Protein AF-A0A1F8B6L2-F1 (afdb_monomer_lite)

Radius of gyration: 36.52 Å; chains: 1; bounding box: 94×88×80 Å

pLDDT: mean 88.25, std 12.72, range [47.28, 98.19]

Sequence (294 aa):
MSSPAQNRKYAVFEVLKKKRKITSVAEELGVARKTIYQWIKRYKDSPFRYKLDAFKPRYIKGNKHPKAYKHRFKNKLLRLIVKNPGLSTTLLAGKLGVGRHAVYSLLEELDLTSKEKRMAFTRLYVGPKRLGKDIKISIVRGILAKEKNISEIAREYHLSRKAIYEWLARYQRDGKVEDKYLRGFEHPKAFREKEERLILSKVTKAPELSIGKLAQKLPYSIHGIYNVLKKYGLTHGGARIAYAASQRSKPSFLPRFLDRIRLVWEEFIPSLAPAPPPSPEGYGEPKPPRLAET

Secondary structure (DSSP, 8-state):
---HHHHHHHHHHHHHTS---HHHHHHHHT--HHHHHHHHHHHHHS-GGGTTGGGS-SS--GGGSTTHHHHHHHHHHHHHHHH-TT--HHHHHHHHT--HHHHHHHHHHTT--SHHHHHHHHHHEEETTEE-HHHHHHHHHHHHTT-S-HHHHHHHTT--HHHHHHHHHHHHHHS--------GGGSTTSPPHHHHHHHHHHHHH-TT--HHHHHHHSSS-HHHHHHHHHHTT--SHHHHHHHHHHHHTS------HHHHHHHHHHS--TT-PPPPPPP----PPPPPPPPPP-

Organism: NCBI:txid1802517

InterPro domains:
  IPR009057 Homedomain-like superfamily [SSF46689] (10-99)
  IPR009057 Homedomain-like superfamily [SSF46689] (123-233)
  IPR036388 Winged helix-like DNA-binding domain superfamily [G3DSA:1.10.10.10] (127-180)
  IPR055247 Insertion element IS150 protein InsJ-like, helix-turn-helix domain [PF13518] (136-175)

Structure (mmCIF, N/CA/C/O backbone):
data_AF-A0A1F8B6L2-F1
#
_entry.id   AF-A0A1F8B6L2-F1
#
loop_
_atom_site.group_PDB
_atom_site.id
_atom_site.type_symbol
_atom_site.label_atom_id
_atom_site.label_alt_id
_atom_site.label_comp_id
_atom_site.label_asym_id
_atom_site.label_entity_id
_atom_site.label_seq_id
_atom_site.pdbx_PDB_ins_code
_atom_site.Cartn_x
_atom_site.Cartn_y
_atom_site.Cartn_z
_atom_site.occupancy
_atom_site.B_iso_or_equiv
_atom_site.auth_seq_id
_atom_site.auth_comp_id
_atom_site.auth_asym_id
_atom_site.auth_atom_id
_atom_site.pdbx_PDB_model_num
ATOM 1 N N . MET A 1 1 ? 7.364 11.331 -28.527 1.00 47.28 1 MET A N 1
ATOM 2 C CA . MET A 1 1 ? 8.175 12.113 -27.564 1.00 47.28 1 MET A CA 1
ATOM 3 C C . MET A 1 1 ? 9.523 11.429 -27.381 1.00 47.28 1 MET A C 1
ATOM 5 O O . MET A 1 1 ? 9.540 10.262 -27.007 1.00 47.28 1 MET A O 1
ATOM 9 N N . SER A 1 2 ? 10.631 12.108 -27.696 1.00 58.16 2 SER A N 1
ATOM 10 C CA . SER A 1 2 ? 11.987 11.559 -27.523 1.00 58.16 2 SER A CA 1
ATOM 11 C C . SER A 1 2 ? 12.263 11.238 -26.048 1.00 58.16 2 SER A C 1
ATOM 13 O O . SER A 1 2 ? 11.805 11.959 -25.156 1.00 58.16 2 SER A O 1
ATOM 15 N N . SER A 1 3 ? 12.975 10.143 -25.762 1.00 64.81 3 SER A N 1
ATOM 16 C CA . SER A 1 3 ? 13.231 9.754 -24.373 1.00 64.81 3 SER A CA 1
ATOM 17 C C . SER A 1 3 ? 14.166 10.763 -23.684 1.00 64.81 3 SER A C 1
ATOM 19 O O . SER A 1 3 ? 15.095 11.284 -24.310 1.00 64.81 3 SER A O 1
ATOM 21 N N . PRO A 1 4 ? 14.027 10.991 -22.363 1.00 80.31 4 PRO A N 1
ATOM 22 C CA . PRO A 1 4 ? 14.911 11.896 -21.625 1.00 80.31 4 PRO A CA 1
ATOM 23 C C . PRO A 1 4 ? 16.402 11.549 -21.740 1.00 80.31 4 PRO A C 1
ATOM 25 O O . PRO A 1 4 ? 17.245 12.408 -21.508 1.00 80.31 4 PRO A O 1
ATOM 28 N N . ALA A 1 5 ? 16.746 10.299 -22.066 1.00 82.00 5 ALA A N 1
ATOM 29 C CA . ALA A 1 5 ? 18.122 9.873 -22.304 1.00 82.00 5 ALA A CA 1
ATOM 30 C C . ALA A 1 5 ? 18.620 10.250 -23.712 1.00 82.00 5 ALA A C 1
ATOM 32 O O . ALA A 1 5 ? 19.758 10.701 -23.847 1.00 82.00 5 ALA A O 1
ATOM 33 N N . GLN A 1 6 ? 17.771 10.127 -24.739 1.00 86.81 6 GLN A N 1
ATOM 34 C CA . GLN A 1 6 ? 18.090 10.546 -26.110 1.00 86.81 6 GLN A CA 1
ATOM 35 C C . GLN A 1 6 ? 18.329 12.057 -26.188 1.00 86.81 6 GLN A C 1
ATOM 37 O O . GLN A 1 6 ? 19.335 12.474 -26.758 1.00 86.81 6 GLN A O 1
ATOM 42 N N . ASN A 1 7 ? 17.506 12.862 -25.506 1.00 91.12 7 ASN A N 1
ATOM 43 C CA . ASN A 1 7 ? 17.676 14.322 -25.473 1.00 91.12 7 ASN A CA 1
ATOM 44 C C . ASN A 1 7 ? 19.015 14.744 -24.845 1.00 91.12 7 ASN A C 1
ATOM 46 O O . ASN A 1 7 ? 19.658 15.673 -25.323 1.00 91.12 7 ASN A O 1
ATOM 50 N N . ARG A 1 8 ? 19.484 14.031 -23.809 1.00 94.25 8 ARG A N 1
ATOM 51 C CA . ARG A 1 8 ? 20.792 14.297 -23.175 1.00 94.25 8 ARG A CA 1
ATOM 52 C C . ARG A 1 8 ? 21.954 14.010 -24.115 1.00 94.25 8 ARG A C 1
ATOM 54 O O . ARG A 1 8 ? 22.889 14.802 -24.194 1.00 94.25 8 ARG A O 1
ATOM 61 N N . LYS A 1 9 ? 21.897 12.866 -24.804 1.00 95.44 9 LYS A N 1
ATOM 62 C CA . LYS A 1 9 ? 22.934 12.448 -25.753 1.00 95.44 9 LYS A CA 1
ATOM 63 C C . LYS A 1 9 ? 23.014 13.424 -26.925 1.00 95.44 9 LYS A C 1
ATOM 65 O O . LYS A 1 9 ? 24.112 13.855 -27.265 1.00 95.44 9 LYS A O 1
ATOM 70 N N . TYR A 1 10 ? 21.861 13.792 -27.484 1.00 95.94 10 TYR A N 1
ATOM 71 C CA . TYR A 1 10 ? 21.752 14.795 -28.541 1.00 95.94 10 TYR A CA 1
ATOM 72 C C . TYR A 1 10 ? 22.378 16.123 -28.102 1.00 95.94 10 TYR A C 1
ATOM 74 O O . TYR A 1 10 ? 23.346 16.556 -28.717 1.00 95.94 10 TYR A O 1
ATOM 82 N N . ALA A 1 11 ? 21.943 16.687 -26.967 1.00 96.25 11 ALA A N 1
ATOM 83 C CA . ALA A 1 11 ? 22.460 17.960 -26.461 1.00 96.25 11 ALA A CA 1
ATOM 84 C C . ALA A 1 11 ? 23.992 17.976 -26.322 1.00 96.25 11 ALA A C 1
ATOM 86 O O . ALA A 1 11 ? 24.656 18.921 -26.740 1.00 96.25 11 ALA A O 1
ATOM 87 N N . VAL A 1 12 ? 24.573 16.916 -25.748 1.00 96.81 12 VAL A N 1
ATOM 88 C CA . VAL A 1 12 ? 26.027 16.835 -25.551 1.00 96.81 12 VAL A CA 1
ATOM 89 C C . VAL A 1 12 ? 26.775 16.683 -26.878 1.00 96.81 12 VAL A C 1
ATOM 91 O O . VAL A 1 12 ? 27.849 17.263 -27.031 1.00 96.81 12 VAL A O 1
ATOM 94 N N . PHE A 1 13 ? 26.236 15.944 -27.850 1.00 96.81 13 PHE A N 1
ATOM 95 C CA . PHE A 1 13 ? 26.876 15.773 -29.159 1.00 96.81 13 PHE A CA 1
ATOM 96 C C . PHE A 1 13 ? 26.764 17.013 -30.046 1.00 96.81 13 PHE A C 1
ATOM 98 O O . PHE A 1 13 ? 27.748 17.362 -30.694 1.00 96.81 13 PHE A O 1
ATOM 105 N N . GLU A 1 14 ? 25.629 17.710 -30.036 1.00 97.38 14 GLU A N 1
ATOM 106 C CA . GLU A 1 14 ? 25.460 18.985 -30.744 1.00 97.38 14 GLU A CA 1
ATOM 107 C C . GLU A 1 14 ? 26.477 20.030 -30.261 1.00 97.38 14 GLU A C 1
ATOM 109 O O . GLU A 1 14 ? 27.110 20.716 -31.065 1.00 97.38 14 GLU A O 1
ATOM 114 N N . VAL A 1 15 ? 26.706 20.104 -28.948 1.00 97.62 15 VAL A N 1
ATOM 115 C CA . VAL A 1 15 ? 27.673 21.051 -28.380 1.00 97.62 15 VAL A CA 1
ATOM 116 C C . VAL A 1 15 ? 29.119 20.606 -28.621 1.00 97.62 15 VAL A C 1
ATOM 118 O O . VAL A 1 15 ? 29.945 21.423 -29.012 1.00 97.62 15 VAL A O 1
ATOM 121 N N . LEU A 1 16 ? 29.460 19.329 -28.403 1.00 97.00 16 LEU A N 1
ATOM 122 C CA . LEU A 1 16 ? 30.859 18.877 -28.473 1.00 97.00 16 LEU A CA 1
ATOM 123 C C . LEU A 1 16 ? 31.350 18.562 -29.891 1.00 97.00 16 LEU A C 1
ATOM 125 O O . LEU A 1 16 ? 32.501 18.857 -30.196 1.00 97.00 16 LEU A O 1
ATOM 129 N N . LYS A 1 17 ? 30.522 17.938 -30.741 1.00 95.50 17 LYS A N 1
ATOM 130 C CA . LYS A 1 17 ? 30.920 17.544 -32.105 1.00 95.50 17 LYS A CA 1
ATOM 131 C C . LYS A 1 17 ? 30.634 18.641 -33.120 1.00 95.50 17 LYS A C 1
ATOM 133 O O . LYS A 1 17 ? 31.504 18.967 -33.916 1.00 95.50 17 LYS A O 1
ATOM 138 N N . LYS A 1 18 ? 29.426 19.213 -33.080 1.00 96.25 18 LYS A N 1
ATOM 139 C CA . LYS A 1 18 ? 28.995 20.249 -34.034 1.00 96.25 18 LYS A CA 1
ATOM 140 C C . LYS A 1 18 ? 29.316 21.676 -33.579 1.00 96.25 18 LYS A C 1
ATOM 142 O O . LYS A 1 18 ? 29.008 22.617 -34.298 1.00 96.25 18 LYS A O 1
ATOM 147 N N . LYS A 1 19 ? 29.923 21.844 -32.395 1.00 96.62 19 LYS A N 1
ATOM 148 C CA . LYS A 1 19 ? 30.326 23.141 -31.820 1.00 96.62 19 LYS A CA 1
ATOM 149 C C . LYS A 1 19 ? 29.178 24.168 -31.729 1.00 96.62 19 LYS A C 1
ATOM 151 O O . LYS A 1 19 ? 29.423 25.372 -31.771 1.00 96.62 19 LYS A O 1
ATOM 156 N N . ARG A 1 20 ? 27.918 23.726 -31.582 1.00 97.69 20 ARG A N 1
ATOM 157 C CA . ARG A 1 20 ? 26.768 24.638 -31.424 1.00 97.69 20 ARG A CA 1
ATOM 158 C C . ARG A 1 20 ? 26.826 25.387 -30.090 1.00 97.69 20 ARG A C 1
ATOM 160 O O . ARG A 1 20 ? 27.260 24.843 -29.072 1.00 97.69 20 ARG A O 1
ATOM 167 N N . LYS A 1 21 ? 26.323 26.629 -30.076 1.00 98.06 21 LYS A N 1
ATOM 168 C CA . LYS A 1 21 ? 26.196 27.432 -28.848 1.00 98.06 21 LYS A CA 1
ATOM 169 C C . LYS A 1 21 ? 25.233 26.751 -27.868 1.00 98.06 21 LYS A C 1
ATOM 171 O O . LYS A 1 21 ? 24.115 26.393 -28.228 1.00 98.06 21 LYS A O 1
ATOM 176 N N . ILE A 1 22 ? 25.653 26.623 -26.607 1.00 97.69 22 ILE A N 1
ATOM 177 C CA . ILE A 1 22 ? 24.875 25.964 -25.538 1.00 97.69 22 ILE A CA 1
ATOM 178 C C . ILE A 1 22 ? 23.525 26.655 -25.301 1.00 97.69 22 ILE A C 1
ATOM 180 O O . ILE A 1 22 ? 22.560 25.978 -24.966 1.00 97.69 22 ILE A O 1
ATOM 184 N N . THR A 1 23 ? 23.447 27.979 -25.478 1.00 97.94 23 THR A N 1
ATOM 185 C CA . THR A 1 23 ? 22.202 28.764 -25.377 1.00 97.94 23 THR A CA 1
ATOM 186 C C . THR A 1 23 ? 21.141 28.268 -26.355 1.00 97.94 23 THR A C 1
ATOM 188 O O . THR A 1 23 ? 20.061 27.889 -25.923 1.00 97.94 23 THR A O 1
ATOM 191 N N . SER A 1 24 ? 21.496 28.140 -27.637 1.00 97.56 24 SER A N 1
ATOM 192 C CA . SER A 1 24 ? 20.592 27.648 -28.685 1.00 97.56 24 SER A CA 1
ATOM 193 C C . SER A 1 24 ? 20.099 26.225 -28.396 1.00 97.56 24 SER A C 1
ATOM 195 O O . SER A 1 24 ? 18.910 25.950 -28.503 1.00 97.56 24 SER A O 1
ATOM 197 N N . VAL A 1 25 ? 20.990 25.328 -27.956 1.00 97.56 25 VAL A N 1
ATOM 198 C CA . VAL A 1 25 ? 20.619 23.939 -27.617 1.00 97.56 25 VAL A CA 1
ATOM 199 C C . VAL A 1 25 ? 19.738 23.873 -26.357 1.00 97.56 25 VAL A C 1
ATOM 201 O O . VAL A 1 25 ? 18.866 23.012 -26.251 1.00 97.56 25 VAL A O 1
ATOM 204 N N . ALA A 1 26 ? 19.957 24.766 -25.389 1.00 96.75 26 ALA A N 1
ATOM 205 C CA . ALA A 1 26 ? 19.142 24.881 -24.179 1.00 96.75 26 ALA A CA 1
ATOM 206 C C . ALA A 1 26 ? 17.712 25.347 -24.485 1.00 96.75 26 ALA A C 1
ATOM 208 O O . ALA A 1 26 ? 16.765 24.759 -23.962 1.00 96.75 26 ALA A O 1
ATOM 209 N N . GLU A 1 27 ? 17.571 26.361 -25.339 1.00 96.12 27 GLU A N 1
ATOM 210 C CA . GLU A 1 27 ? 16.284 26.901 -25.790 1.00 96.12 27 GLU A CA 1
ATOM 211 C C . GLU A 1 27 ? 15.503 25.870 -26.611 1.00 96.12 27 GLU A C 1
ATOM 213 O O . GLU A 1 27 ? 14.355 25.584 -26.283 1.00 96.12 27 GLU A O 1
ATOM 218 N N . GLU A 1 28 ? 16.152 25.223 -27.587 1.00 96.12 28 GLU A N 1
ATOM 219 C CA . GLU A 1 28 ? 15.550 24.182 -28.439 1.00 96.12 28 GLU A CA 1
ATOM 220 C C . GLU A 1 28 ? 14.967 23.019 -27.618 1.00 96.12 28 GLU A C 1
ATOM 222 O O . GLU A 1 28 ? 13.897 22.496 -27.924 1.00 96.12 28 GLU A O 1
ATOM 227 N N . LEU A 1 29 ? 15.661 22.607 -26.552 1.00 94.69 29 LEU A N 1
ATOM 228 C CA . LEU A 1 29 ? 15.253 21.472 -25.719 1.00 94.69 29 LEU A CA 1
ATOM 229 C C . LEU A 1 29 ? 14.400 21.864 -24.506 1.00 94.69 29 LEU A C 1
ATOM 231 O O . LEU A 1 29 ? 13.948 20.970 -23.785 1.00 94.69 29 LEU A O 1
ATOM 235 N N . GLY A 1 30 ? 14.220 23.161 -24.236 1.00 94.94 30 GLY A N 1
ATOM 236 C CA . GLY A 1 30 ? 13.559 23.651 -23.024 1.00 94.94 30 GLY A CA 1
ATOM 237 C C . GLY A 1 30 ? 14.276 23.235 -21.731 1.00 94.94 30 GLY A C 1
ATOM 238 O O . GLY A 1 30 ? 13.634 22.884 -20.740 1.00 94.94 30 GLY A O 1
ATOM 239 N N . VAL A 1 31 ? 15.614 23.206 -21.729 1.00 95.19 31 VAL A N 1
ATOM 240 C CA . VAL A 1 31 ? 16.432 22.763 -20.585 1.00 95.19 31 VAL A CA 1
ATOM 241 C C . VAL A 1 31 ? 17.358 23.884 -20.129 1.00 95.19 31 VAL A C 1
ATOM 243 O O . VAL A 1 31 ? 18.026 24.518 -20.934 1.00 95.19 31 VAL A O 1
ATOM 246 N N . ALA A 1 32 ? 17.490 24.089 -18.817 1.00 96.44 32 ALA A N 1
ATOM 247 C CA . ALA A 1 32 ? 18.410 25.088 -18.279 1.00 96.44 32 ALA A CA 1
ATOM 248 C C . ALA A 1 32 ? 19.873 24.840 -18.712 1.00 96.44 32 ALA A C 1
ATOM 250 O O . ALA A 1 32 ? 20.396 23.729 -18.591 1.00 96.44 32 ALA A O 1
ATOM 251 N N . ARG A 1 33 ? 20.587 25.904 -19.114 1.00 97.12 33 ARG A N 1
ATOM 252 C CA . ARG A 1 33 ? 22.004 25.853 -19.545 1.00 97.12 33 ARG A CA 1
ATOM 253 C C . ARG A 1 33 ? 22.908 25.103 -18.559 1.00 97.12 33 ARG A C 1
ATOM 255 O O . ARG A 1 33 ? 23.706 24.258 -18.963 1.00 97.12 33 ARG A O 1
ATOM 262 N N . LYS A 1 34 ? 22.740 25.348 -17.251 1.00 97.06 34 LYS A N 1
ATOM 263 C CA . LYS A 1 34 ? 23.489 24.678 -16.165 1.00 97.06 34 LYS A CA 1
ATOM 264 C C . LYS A 1 34 ? 23.376 23.152 -16.232 1.00 97.06 34 LYS A C 1
ATOM 266 O O . LYS A 1 34 ? 24.343 22.449 -15.951 1.00 97.06 34 LYS A O 1
ATOM 271 N N . THR A 1 35 ? 22.218 22.633 -16.624 1.00 94.25 35 THR A N 1
ATOM 272 C CA . THR A 1 35 ? 21.980 21.196 -16.764 1.00 94.25 35 THR A CA 1
ATOM 273 C C . THR A 1 35 ? 22.768 20.612 -17.939 1.00 94.25 35 THR A C 1
ATOM 275 O O . THR A 1 35 ? 23.360 19.544 -17.794 1.00 94.25 35 THR A O 1
ATOM 278 N N . ILE A 1 36 ? 22.864 21.333 -19.062 1.00 96.25 36 ILE A N 1
ATOM 279 C CA . ILE A 1 36 ? 23.691 20.925 -20.209 1.00 96.25 36 ILE A CA 1
ATOM 280 C C . ILE A 1 36 ? 25.177 20.930 -19.833 1.00 96.25 36 ILE A C 1
ATOM 282 O O . ILE A 1 36 ? 25.866 19.942 -20.089 1.00 96.25 36 ILE A O 1
ATOM 286 N N . TYR A 1 37 ? 25.665 21.970 -19.145 1.00 97.06 37 TYR A N 1
ATOM 287 C CA . TYR A 1 37 ? 27.041 21.993 -18.627 1.00 97.06 37 TYR A CA 1
ATOM 288 C C . TYR A 1 37 ? 27.340 20.784 -17.731 1.00 97.06 37 TYR A C 1
ATOM 290 O O . TYR A 1 37 ? 28.381 20.144 -17.881 1.00 97.06 37 TYR A O 1
ATOM 298 N N . GLN A 1 38 ? 26.414 20.417 -16.839 1.00 95.25 38 GLN A N 1
ATOM 299 C CA . GLN A 1 38 ? 26.552 19.223 -16.002 1.00 95.25 38 GLN A CA 1
ATOM 300 C C . GLN A 1 38 ? 26.611 17.931 -16.827 1.00 95.25 38 GLN A C 1
ATOM 302 O O . GLN A 1 38 ? 27.382 17.034 -16.487 1.00 95.25 38 GLN A O 1
ATOM 307 N N . TRP A 1 39 ? 25.821 17.807 -17.899 1.00 95.50 39 TRP A N 1
ATOM 308 C CA . TRP A 1 39 ? 25.870 16.635 -18.782 1.00 95.50 39 TRP A CA 1
ATOM 309 C C . TRP A 1 39 ? 27.196 16.539 -19.535 1.00 95.50 39 TRP A C 1
ATOM 311 O O . TRP A 1 39 ? 27.778 15.458 -19.582 1.00 95.50 39 TRP A O 1
ATOM 321 N N . ILE A 1 40 ? 27.698 17.660 -20.061 1.00 96.94 40 ILE A N 1
ATOM 322 C CA . ILE A 1 40 ? 28.997 17.726 -20.743 1.00 96.94 40 ILE A CA 1
ATOM 323 C C . ILE A 1 40 ? 30.123 17.352 -19.782 1.00 96.94 40 ILE A C 1
ATOM 325 O O . ILE A 1 40 ? 30.943 16.502 -20.120 1.00 96.94 40 ILE A O 1
ATOM 329 N N . LYS A 1 41 ? 30.139 17.942 -18.579 1.00 97.06 41 LYS A N 1
ATOM 330 C CA . LYS A 1 41 ? 31.131 17.632 -17.544 1.00 97.06 41 LYS A CA 1
ATOM 331 C C . LYS A 1 41 ? 31.134 16.137 -17.228 1.00 97.06 41 LYS A C 1
ATOM 333 O O . LYS A 1 41 ? 32.151 15.479 -17.392 1.00 97.06 41 LYS A O 1
ATOM 338 N N . ARG A 1 42 ? 29.966 15.563 -16.920 1.00 94.38 42 ARG A N 1
ATOM 339 C CA . ARG A 1 42 ? 29.838 14.120 -16.650 1.00 94.38 42 ARG A CA 1
ATOM 340 C C . ARG A 1 42 ? 30.317 13.247 -17.807 1.00 94.38 42 ARG A C 1
ATOM 342 O O . ARG A 1 42 ? 30.920 12.210 -17.562 1.00 94.38 42 ARG A O 1
ATOM 349 N N . TYR A 1 43 ? 30.022 13.628 -19.047 1.00 96.44 43 TYR A N 1
ATOM 350 C CA . TYR A 1 43 ? 30.451 12.878 -20.227 1.00 96.44 43 TYR A CA 1
ATOM 351 C C . TYR A 1 43 ? 31.973 12.915 -20.422 1.00 96.44 43 TYR A C 1
ATOM 353 O O . TYR A 1 43 ? 32.555 11.912 -20.833 1.00 96.44 43 TYR A O 1
ATOM 361 N N . LYS A 1 44 ? 32.613 14.053 -20.120 1.00 96.31 44 LYS A N 1
ATOM 362 C CA . LYS A 1 44 ? 34.073 14.204 -20.162 1.00 96.31 44 LYS A CA 1
ATOM 363 C C . LYS A 1 44 ? 34.763 13.429 -19.036 1.00 96.31 44 LYS A C 1
ATOM 365 O O . LYS A 1 44 ? 35.734 12.740 -19.313 1.00 96.31 44 LYS A O 1
ATOM 370 N N . ASP A 1 45 ? 34.209 13.481 -17.826 1.00 96.69 45 ASP A N 1
ATOM 371 C CA . ASP A 1 45 ? 34.763 12.827 -16.631 1.00 96.69 45 ASP A CA 1
ATOM 372 C C . ASP A 1 45 ? 34.570 11.294 -16.640 1.00 96.69 45 ASP A C 1
ATOM 374 O O . ASP A 1 45 ? 35.173 10.579 -15.843 1.00 96.69 45 ASP A O 1
ATOM 378 N N . SER A 1 46 ? 33.701 10.763 -17.508 1.00 95.81 46 SER A N 1
ATOM 379 C CA . SER A 1 46 ? 33.425 9.322 -17.575 1.00 95.81 46 SER A CA 1
ATOM 380 C C . SER A 1 46 ? 34.472 8.585 -18.426 1.00 95.81 46 SER A C 1
ATOM 382 O O . SER A 1 46 ? 34.743 9.017 -19.552 1.00 95.81 46 SER A O 1
ATOM 384 N N . PRO A 1 47 ? 34.994 7.425 -17.971 1.00 95.56 47 PRO A N 1
ATOM 385 C CA . PRO A 1 47 ? 35.902 6.602 -18.768 1.00 95.56 47 PRO A CA 1
ATOM 386 C C . PRO A 1 47 ? 35.279 6.211 -20.110 1.00 95.56 47 PRO A C 1
ATOM 388 O O . PRO A 1 47 ? 34.062 6.036 -20.203 1.00 95.56 47 PRO A O 1
ATOM 391 N N . PHE A 1 48 ? 36.107 6.011 -21.143 1.00 94.12 48 PHE A N 1
ATOM 392 C CA . PHE A 1 48 ? 35.641 5.719 -22.507 1.00 94.12 48 PHE A CA 1
ATOM 393 C C . PHE A 1 48 ? 34.605 4.583 -22.558 1.00 94.12 48 PHE A C 1
ATOM 395 O O . PHE A 1 48 ? 33.548 4.747 -23.168 1.00 94.12 48 PHE A O 1
ATOM 402 N N . ARG A 1 49 ? 34.854 3.489 -21.821 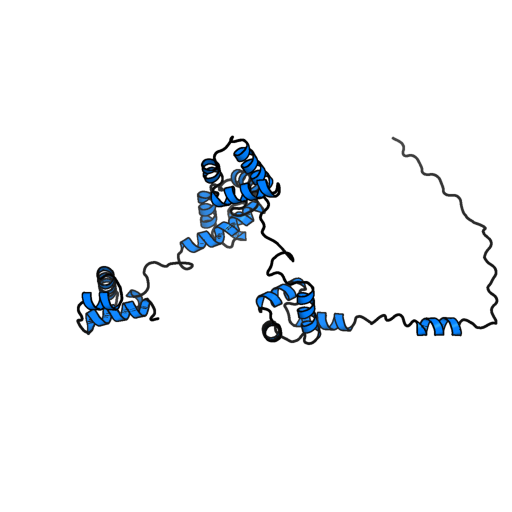1.00 93.50 49 ARG A N 1
ATOM 403 C CA . ARG A 1 49 ? 33.960 2.320 -21.732 1.00 93.50 49 ARG A CA 1
ATOM 404 C C . ARG A 1 49 ? 32.573 2.632 -21.139 1.00 93.50 49 ARG A C 1
ATOM 406 O O . ARG A 1 49 ? 31.622 1.925 -21.443 1.00 93.50 49 ARG A O 1
ATOM 413 N N . TYR A 1 50 ? 32.430 3.705 -20.354 1.00 92.94 50 TYR A N 1
ATOM 414 C CA . TYR A 1 50 ? 31.196 4.068 -19.638 1.00 92.94 50 TYR A CA 1
ATOM 415 C C . TYR A 1 50 ? 30.599 5.416 -20.077 1.00 92.94 50 TYR A C 1
ATOM 417 O O . TYR A 1 50 ? 29.710 5.955 -19.418 1.00 92.94 50 TYR A O 1
ATOM 425 N N . LYS A 1 51 ? 31.030 5.980 -21.212 1.00 92.25 51 LYS A N 1
ATOM 426 C CA . LYS A 1 51 ? 30.527 7.283 -21.691 1.00 92.25 51 LYS A CA 1
ATOM 427 C C . LYS A 1 51 ? 29.017 7.317 -21.930 1.00 92.25 51 LYS A C 1
ATOM 429 O O . LYS A 1 51 ? 28.388 8.354 -21.729 1.00 92.25 51 LYS A O 1
ATOM 434 N N . LEU A 1 52 ? 28.415 6.195 -22.324 1.00 91.19 52 LEU A N 1
ATOM 435 C CA . LEU A 1 52 ? 26.960 6.097 -22.480 1.00 91.19 52 LEU A CA 1
ATOM 436 C C . LEU A 1 52 ? 26.227 6.115 -21.127 1.00 91.19 52 LEU A C 1
ATOM 438 O O . LEU A 1 52 ? 25.114 6.639 -21.035 1.00 91.19 52 LEU A O 1
ATOM 442 N N . ASP A 1 53 ? 26.869 5.636 -20.061 1.00 91.56 53 ASP A N 1
ATOM 443 C CA . ASP A 1 53 ? 26.302 5.622 -18.710 1.00 91.56 53 ASP A CA 1
ATOM 444 C C . ASP A 1 53 ? 26.272 7.012 -18.069 1.00 91.56 53 ASP A C 1
ATOM 446 O O . ASP A 1 53 ? 25.420 7.279 -17.217 1.00 91.56 53 ASP A O 1
ATOM 450 N N . ALA A 1 54 ? 27.096 7.949 -18.549 1.00 92.19 54 ALA A N 1
ATOM 451 C CA . ALA A 1 54 ? 27.043 9.358 -18.154 1.00 92.19 54 ALA A CA 1
ATOM 452 C C . ALA A 1 54 ? 25.646 9.976 -18.360 1.00 92.19 54 ALA A C 1
ATOM 454 O O . ALA A 1 54 ? 25.228 10.864 -17.609 1.00 92.19 54 ALA A O 1
ATOM 455 N N . PHE A 1 55 ? 24.885 9.474 -19.339 1.00 92.38 55 PHE A N 1
ATOM 456 C CA . PHE A 1 55 ? 23.535 9.948 -19.640 1.00 92.38 55 PHE A CA 1
ATOM 457 C C . PHE A 1 55 ? 22.449 9.295 -18.780 1.00 92.38 55 PHE A C 1
ATOM 459 O O . PHE A 1 55 ? 21.333 9.827 -18.707 1.00 92.38 55 PHE A O 1
ATOM 466 N N . LYS A 1 56 ? 22.751 8.198 -18.070 1.00 89.94 56 LYS A N 1
ATOM 467 C CA . LYS A 1 56 ? 21.821 7.599 -17.105 1.00 89.94 56 LYS A CA 1
ATOM 468 C C . LYS A 1 56 ? 21.587 8.581 -15.940 1.00 89.94 56 LYS A C 1
ATOM 470 O O . LYS A 1 56 ? 22.495 9.327 -15.538 1.00 89.94 56 LYS A O 1
ATOM 475 N N . PRO A 1 57 ? 20.349 8.668 -15.413 1.00 86.38 57 PRO A N 1
ATOM 476 C CA . PRO A 1 57 ? 20.068 9.506 -14.253 1.00 86.38 57 PRO A CA 1
ATOM 477 C C . PRO A 1 57 ? 20.905 9.032 -13.059 1.00 86.38 57 PRO A C 1
ATOM 479 O O . PRO A 1 57 ? 20.847 7.863 -12.697 1.00 86.38 57 PRO A O 1
ATOM 482 N N . ARG A 1 58 ? 21.668 9.947 -12.444 1.00 84.00 58 ARG A N 1
ATOM 483 C CA . ARG A 1 58 ? 22.497 9.644 -11.263 1.00 84.00 58 ARG A CA 1
ATOM 484 C C . ARG A 1 58 ? 21.643 9.235 -10.066 1.00 84.00 58 ARG A C 1
ATOM 486 O O . ARG A 1 58 ? 22.006 8.346 -9.309 1.00 84.00 58 ARG A O 1
ATOM 493 N N . TYR A 1 59 ? 20.508 9.906 -9.900 1.00 84.75 59 TYR A N 1
ATOM 494 C CA . TYR A 1 59 ? 19.586 9.629 -8.814 1.00 84.75 59 TYR A CA 1
ATOM 495 C C . TYR A 1 59 ? 18.546 8.608 -9.267 1.00 84.75 59 TYR A C 1
ATOM 497 O O . TYR A 1 59 ? 17.733 8.878 -10.158 1.00 84.75 59 TYR A O 1
ATOM 505 N N . ILE A 1 60 ? 18.590 7.430 -8.653 1.00 84.25 60 ILE A N 1
ATOM 506 C CA . ILE A 1 60 ? 17.634 6.359 -8.904 1.00 84.25 60 ILE A CA 1
ATOM 507 C C . ILE A 1 60 ? 16.289 6.794 -8.323 1.00 84.25 60 ILE A C 1
ATOM 509 O O . ILE A 1 60 ? 16.153 6.904 -7.115 1.00 84.25 60 ILE A O 1
ATOM 513 N N . LYS A 1 61 ? 15.286 7.064 -9.159 1.00 83.12 61 LYS A N 1
ATOM 514 C CA . LYS A 1 61 ? 13.949 7.478 -8.700 1.00 83.12 61 LYS A CA 1
ATOM 515 C C . LYS A 1 61 ? 12.967 6.308 -8.656 1.00 83.12 61 LYS A C 1
ATOM 517 O O . LYS A 1 61 ? 13.173 5.262 -9.276 1.00 83.12 61 LYS A O 1
ATOM 522 N N . GLY A 1 62 ? 11.859 6.522 -7.949 1.00 83.62 62 GLY A N 1
ATOM 523 C CA . GLY A 1 62 ? 10.719 5.607 -7.925 1.00 83.62 62 GLY A CA 1
ATOM 524 C C . GLY A 1 62 ? 11.054 4.267 -7.274 1.00 83.62 62 GLY A C 1
ATOM 525 O O . GLY A 1 62 ? 11.823 4.210 -6.324 1.00 83.62 62 GLY A O 1
ATOM 526 N N . ASN A 1 63 ? 10.495 3.178 -7.805 1.00 78.06 63 ASN A N 1
ATOM 527 C CA . ASN A 1 63 ? 10.602 1.834 -7.217 1.00 78.06 63 ASN A CA 1
ATOM 528 C C . ASN A 1 63 ? 12.030 1.278 -7.135 1.00 78.06 63 ASN A C 1
ATOM 530 O O . ASN A 1 63 ? 12.270 0.366 -6.351 1.00 78.06 63 ASN A O 1
ATOM 534 N N . LYS A 1 64 ? 12.955 1.802 -7.946 1.00 80.00 64 LYS A N 1
ATOM 535 C CA . LYS A 1 64 ? 14.364 1.396 -7.924 1.00 80.00 64 LYS A CA 1
ATOM 536 C C . LYS A 1 64 ? 15.153 2.114 -6.821 1.00 80.00 64 LYS A C 1
ATOM 538 O O . LYS A 1 64 ? 16.259 1.694 -6.508 1.00 80.00 64 LYS A O 1
ATOM 543 N N . HIS A 1 65 ? 14.617 3.199 -6.248 1.00 85.06 65 HIS A N 1
ATOM 544 C CA . HIS A 1 65 ? 15.291 3.915 -5.169 1.00 85.06 65 HIS A CA 1
ATOM 545 C C . HIS A 1 65 ? 15.416 2.978 -3.951 1.00 85.06 65 HIS A C 1
ATOM 547 O O . HIS A 1 65 ? 14.404 2.396 -3.557 1.00 85.06 65 HIS A O 1
ATOM 553 N N . PRO A 1 66 ? 16.584 2.862 -3.292 1.00 78.25 66 PRO A N 1
ATOM 554 C CA . PRO A 1 66 ? 16.767 1.954 -2.152 1.00 78.25 66 PRO A CA 1
ATOM 555 C C . PRO A 1 66 ? 15.723 2.151 -1.038 1.00 78.25 66 PRO A C 1
ATOM 557 O O . PRO A 1 66 ? 15.167 1.198 -0.500 1.00 78.25 66 PRO A O 1
ATOM 560 N N . LYS A 1 67 ? 15.349 3.409 -0.760 1.00 79.25 67 LYS A N 1
ATOM 561 C CA . LYS A 1 67 ? 14.283 3.745 0.207 1.00 79.25 67 LYS A CA 1
ATOM 562 C C . LYS A 1 67 ? 12.853 3.442 -0.273 1.00 79.25 67 LYS A C 1
ATOM 564 O O . LYS A 1 67 ? 11.949 3.404 0.552 1.00 79.25 67 LYS A O 1
ATOM 569 N N . ALA A 1 68 ? 12.605 3.202 -1.563 1.00 81.06 68 ALA A N 1
ATOM 570 C CA . ALA A 1 68 ? 11.256 2.880 -2.047 1.00 81.06 68 ALA A CA 1
ATOM 571 C C . ALA A 1 68 ? 10.755 1.533 -1.512 1.00 81.06 68 ALA A C 1
ATOM 573 O O . ALA A 1 68 ? 9.554 1.355 -1.293 1.00 81.06 68 ALA A O 1
ATOM 574 N N . TYR A 1 69 ? 11.688 0.620 -1.231 1.00 76.94 69 TYR A N 1
ATOM 575 C CA . TYR A 1 69 ? 11.424 -0.616 -0.508 1.00 76.94 69 TYR A CA 1
ATOM 576 C C . TYR A 1 69 ? 10.677 -0.332 0.804 1.00 76.94 69 TYR A C 1
ATOM 578 O O . TYR A 1 69 ? 9.603 -0.883 1.039 1.00 76.94 69 TYR A O 1
ATOM 586 N N . LYS A 1 70 ? 11.153 0.638 1.594 1.00 82.81 70 LYS A N 1
ATOM 587 C CA . LYS A 1 70 ? 10.592 1.013 2.900 1.00 82.81 70 LYS A CA 1
ATOM 588 C C . LYS A 1 70 ? 9.078 1.261 2.850 1.00 82.81 70 LYS A C 1
ATOM 590 O O . LYS A 1 70 ? 8.330 0.704 3.650 1.00 82.81 70 LYS A O 1
ATOM 595 N N . HIS A 1 71 ? 8.599 2.005 1.851 1.00 82.75 71 HIS A N 1
ATOM 596 C CA . HIS A 1 71 ? 7.171 2.314 1.707 1.00 82.75 71 HIS A CA 1
ATOM 597 C C . HIS A 1 71 ? 6.309 1.095 1.353 1.00 82.75 71 HIS A C 1
ATOM 599 O O . HIS A 1 71 ? 5.187 0.974 1.849 1.00 82.75 71 HIS A O 1
ATOM 605 N N . ARG A 1 72 ? 6.823 0.173 0.527 1.00 84.62 72 ARG A N 1
ATOM 606 C CA . ARG A 1 72 ? 6.088 -1.038 0.116 1.00 84.62 72 ARG A CA 1
ATOM 607 C C . ARG A 1 72 ? 5.820 -1.970 1.296 1.00 84.62 72 ARG A C 1
ATOM 609 O O . ARG A 1 72 ? 4.740 -2.557 1.378 1.00 84.62 72 ARG A O 1
ATOM 616 N N . PHE A 1 73 ? 6.783 -2.089 2.209 1.00 91.38 73 PHE A N 1
ATOM 617 C CA . PHE A 1 73 ? 6.675 -2.981 3.364 1.00 91.38 73 PHE A CA 1
ATOM 618 C C . PHE A 1 73 ? 6.017 -2.325 4.569 1.00 91.38 73 PHE A C 1
ATOM 620 O O . PHE A 1 73 ? 5.344 -3.035 5.306 1.00 91.38 73 PHE A O 1
ATOM 627 N N . LYS A 1 74 ? 6.090 -0.995 4.726 1.00 94.12 74 LYS A N 1
ATOM 628 C CA . LYS A 1 74 ? 5.469 -0.268 5.849 1.00 94.12 74 LYS A CA 1
ATOM 629 C C . LYS A 1 74 ? 4.004 -0.663 6.078 1.00 94.12 74 LYS A C 1
ATOM 631 O O . LYS A 1 74 ? 3.633 -1.076 7.170 1.00 94.12 74 LYS A O 1
ATOM 636 N N . ASN A 1 75 ? 3.177 -0.637 5.031 1.00 92.56 75 ASN A N 1
ATOM 637 C CA . ASN A 1 75 ? 1.762 -1.009 5.154 1.00 92.56 75 ASN A CA 1
ATOM 638 C C . ASN A 1 75 ? 1.550 -2.512 5.401 1.00 92.56 75 ASN A C 1
ATOM 640 O O . ASN A 1 75 ? 0.593 -2.887 6.074 1.00 92.56 75 ASN A O 1
ATOM 644 N N . LYS A 1 76 ? 2.410 -3.382 4.857 1.00 95.00 76 LYS A N 1
ATOM 645 C CA . LYS A 1 76 ? 2.339 -4.829 5.118 1.00 95.00 76 LYS A CA 1
ATOM 646 C C . LYS A 1 76 ? 2.723 -5.143 6.564 1.00 95.00 76 LYS A C 1
ATOM 648 O O . LYS A 1 76 ? 2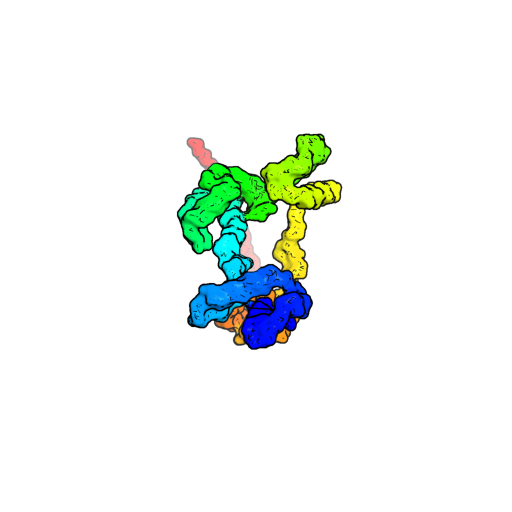.016 -5.904 7.213 1.00 95.00 76 LYS A O 1
ATOM 653 N N . LEU A 1 77 ? 3.781 -4.507 7.066 1.00 96.56 77 LEU A N 1
ATOM 654 C CA . LEU A 1 77 ? 4.234 -4.590 8.450 1.00 96.56 77 LEU A CA 1
ATOM 655 C C . LEU A 1 77 ? 3.121 -4.155 9.403 1.00 96.56 77 LEU A C 1
ATOM 657 O O . LEU A 1 77 ? 2.738 -4.932 10.265 1.00 96.56 77 LEU A O 1
ATOM 661 N N . LEU A 1 78 ? 2.528 -2.977 9.186 1.00 96.12 78 LEU A N 1
ATOM 662 C CA . LEU A 1 78 ? 1.410 -2.494 10.000 1.00 96.12 78 LEU A CA 1
ATOM 663 C C . LEU A 1 78 ? 0.228 -3.479 10.010 1.00 96.12 78 LEU A C 1
ATOM 665 O O . LEU A 1 78 ? -0.318 -3.759 11.069 1.00 96.12 78 LEU A O 1
ATOM 669 N N . ARG A 1 79 ? -0.139 -4.075 8.865 1.00 95.50 79 ARG A N 1
ATOM 670 C CA . ARG A 1 79 ? -1.182 -5.124 8.820 1.00 95.50 79 ARG A CA 1
ATOM 671 C C . ARG A 1 79 ? -0.802 -6.369 9.623 1.00 95.50 79 ARG A C 1
ATOM 673 O O . ARG A 1 79 ? -1.665 -6.946 10.276 1.00 95.50 79 ARG A O 1
ATOM 680 N N . LEU A 1 80 ? 0.459 -6.796 9.563 1.00 97.06 80 LEU A N 1
ATOM 681 C CA . LEU A 1 80 ? 0.937 -7.936 10.346 1.00 97.06 80 LEU A CA 1
ATOM 682 C C . LEU A 1 80 ? 0.931 -7.644 11.845 1.00 97.06 80 LEU A C 1
ATOM 684 O O . LEU A 1 80 ? 0.556 -8.533 12.602 1.00 97.06 80 LEU A O 1
ATOM 688 N N . ILE A 1 81 ? 1.292 -6.422 12.248 1.00 97.44 81 ILE A N 1
ATOM 689 C CA . ILE A 1 81 ? 1.233 -5.970 13.643 1.00 97.44 81 ILE A CA 1
ATOM 690 C C . ILE A 1 81 ? -0.210 -5.985 14.137 1.00 97.44 81 ILE A C 1
ATOM 692 O O . ILE A 1 81 ? -0.459 -6.564 15.184 1.00 97.44 81 ILE A O 1
ATOM 696 N N . VAL A 1 82 ? -1.163 -5.445 13.362 1.00 96.25 82 VAL A N 1
ATOM 697 C CA . VAL A 1 82 ? -2.589 -5.515 13.727 1.00 96.25 82 VAL A CA 1
ATOM 698 C C . VAL A 1 82 ? -3.060 -6.957 13.889 1.00 96.25 82 VAL A C 1
ATOM 700 O O . VAL A 1 82 ? -3.758 -7.269 14.845 1.00 96.25 82 VAL A O 1
ATOM 703 N N . LYS A 1 83 ? -2.645 -7.859 12.992 1.00 96.69 83 LYS A N 1
ATOM 704 C CA . LYS A 1 83 ? -3.034 -9.272 13.079 1.00 96.69 83 LYS A CA 1
ATOM 705 C C . LYS A 1 83 ? -2.364 -10.006 14.250 1.00 96.69 83 LYS A C 1
ATOM 707 O O . LYS A 1 83 ? -2.959 -10.924 14.793 1.00 96.69 83 LYS A O 1
ATOM 712 N N . ASN A 1 84 ? -1.113 -9.677 14.583 1.00 97.00 84 ASN A N 1
ATOM 713 C CA . ASN A 1 84 ? -0.319 -10.380 15.597 1.00 97.00 84 ASN A CA 1
ATOM 714 C C . ASN A 1 84 ? 0.657 -9.407 16.306 1.00 97.00 84 ASN A C 1
ATOM 716 O O . ASN A 1 84 ? 1.852 -9.389 15.981 1.00 97.00 84 ASN A O 1
ATOM 720 N N . PRO A 1 85 ? 0.203 -8.608 17.289 1.00 97.19 85 PRO A N 1
ATOM 721 C CA . PRO A 1 85 ? 1.044 -7.580 17.919 1.00 97.19 85 PRO A CA 1
ATOM 722 C C . PRO A 1 85 ? 2.205 -8.155 18.741 1.00 97.19 85 PRO A C 1
ATOM 724 O O . PRO A 1 85 ? 3.246 -7.510 18.896 1.00 97.19 85 PRO A O 1
ATOM 727 N N . GLY A 1 86 ? 2.046 -9.389 19.228 1.00 97.50 86 GLY A N 1
ATOM 728 C CA . GLY A 1 86 ? 3.026 -10.093 20.053 1.00 97.50 86 GLY A CA 1
ATOM 729 C C . GLY A 1 86 ? 4.244 -10.647 19.309 1.00 97.50 86 GLY A C 1
ATOM 730 O O . GLY A 1 86 ? 5.147 -11.156 19.964 1.00 97.50 86 GLY A O 1
ATOM 731 N N . LEU A 1 87 ? 4.299 -10.565 17.975 1.00 97.81 87 LEU A N 1
ATOM 732 C CA . LEU A 1 87 ? 5.427 -11.117 17.221 1.00 97.81 87 LEU A CA 1
ATOM 733 C C . LEU A 1 87 ? 6.737 -10.372 17.513 1.00 97.81 87 LEU A C 1
ATOM 735 O O . LEU A 1 87 ? 6.768 -9.143 17.652 1.00 97.81 87 LEU A O 1
ATOM 739 N N . SER A 1 88 ? 7.830 -11.137 17.558 1.00 97.75 88 SER A N 1
ATOM 740 C CA . SER A 1 88 ? 9.189 -10.605 17.637 1.00 97.75 88 SER A CA 1
ATOM 741 C C . SER A 1 88 ? 9.616 -9.977 16.308 1.00 97.75 88 SER A C 1
ATOM 743 O O . SER A 1 88 ? 9.077 -10.286 15.240 1.00 97.75 88 SER A O 1
ATOM 745 N N . THR A 1 89 ? 10.623 -9.105 16.353 1.00 97.56 89 THR A N 1
ATOM 746 C CA . THR A 1 89 ? 11.178 -8.451 15.156 1.00 97.56 89 THR A CA 1
ATOM 747 C C . THR A 1 89 ? 11.711 -9.462 14.138 1.00 97.56 89 THR A C 1
ATOM 749 O O . THR A 1 89 ? 11.507 -9.281 12.939 1.00 97.56 89 THR A O 1
ATOM 752 N N . THR A 1 90 ? 12.306 -10.563 14.603 1.00 97.75 90 THR A N 1
ATOM 753 C CA . THR A 1 90 ? 12.796 -11.666 13.762 1.00 97.75 90 THR A CA 1
ATOM 754 C C . THR A 1 90 ? 11.657 -12.396 13.047 1.00 97.75 90 THR A C 1
ATOM 756 O O . THR A 1 90 ? 11.729 -12.613 11.840 1.00 97.75 90 THR A O 1
ATOM 759 N N . LEU A 1 91 ? 10.561 -12.715 13.747 1.00 98.19 91 LEU A N 1
ATOM 760 C CA . LEU A 1 91 ? 9.405 -13.375 13.124 1.00 98.19 91 LEU A CA 1
ATOM 761 C C . LEU A 1 91 ? 8.678 -12.453 12.137 1.00 98.19 91 LEU A C 1
ATOM 763 O O . LEU A 1 91 ? 8.216 -12.905 11.088 1.00 98.19 91 LEU A O 1
ATOM 767 N N . LEU A 1 92 ? 8.593 -11.155 12.446 1.00 97.75 92 LEU A N 1
ATOM 768 C CA . LEU A 1 92 ? 8.059 -10.152 11.522 1.00 97.75 92 LEU A CA 1
ATOM 769 C C . LEU A 1 92 ? 8.909 -10.059 10.248 1.00 97.75 92 LEU A C 1
ATOM 771 O O . LEU A 1 92 ? 8.355 -10.019 9.150 1.00 97.75 92 LEU A O 1
ATOM 775 N N . ALA A 1 93 ? 10.237 -10.068 10.388 1.00 97.00 93 ALA A N 1
ATOM 776 C CA . ALA A 1 93 ? 11.185 -10.078 9.277 1.00 97.00 93 ALA A CA 1
ATOM 777 C C . ALA A 1 93 ? 11.011 -11.316 8.383 1.00 97.00 93 ALA A C 1
ATOM 779 O O . ALA A 1 93 ? 10.836 -11.168 7.171 1.00 97.00 93 ALA A O 1
ATOM 780 N N . GLY A 1 94 ? 10.927 -12.508 8.985 1.00 97.50 94 GLY A N 1
ATOM 781 C CA . GLY A 1 94 ? 10.669 -13.760 8.267 1.00 97.50 94 GLY A CA 1
ATOM 782 C C . GLY A 1 94 ? 9.345 -13.741 7.497 1.00 97.50 94 GLY A C 1
ATOM 783 O O . GLY A 1 94 ? 9.321 -14.013 6.300 1.00 97.50 94 GLY A O 1
ATOM 784 N N . LYS A 1 95 ? 8.245 -13.313 8.135 1.00 97.12 95 LYS A N 1
ATOM 785 C CA . LYS A 1 95 ? 6.925 -13.221 7.477 1.00 97.12 95 LYS A CA 1
ATOM 786 C C . LYS A 1 95 ? 6.862 -12.180 6.356 1.00 97.12 95 LYS A C 1
ATOM 788 O O . LYS A 1 95 ? 6.023 -12.301 5.465 1.00 97.12 95 LYS A O 1
ATOM 793 N N . LEU A 1 96 ? 7.691 -11.137 6.405 1.00 95.38 96 LEU A N 1
ATOM 794 C CA . LEU A 1 96 ? 7.730 -10.109 5.363 1.00 95.38 96 LEU A CA 1
ATOM 795 C C . LEU A 1 96 ? 8.711 -10.430 4.227 1.00 95.38 96 LEU A C 1
ATOM 797 O O . LEU A 1 96 ? 8.590 -9.809 3.168 1.00 95.38 96 LEU A O 1
ATOM 801 N N . GLY A 1 97 ? 9.656 -11.354 4.431 1.00 95.12 97 GLY A N 1
ATOM 802 C CA . GLY A 1 97 ? 10.768 -11.592 3.505 1.00 95.12 97 GLY A CA 1
ATOM 803 C C . GLY A 1 97 ? 11.732 -10.402 3.451 1.00 95.12 97 GLY A C 1
ATOM 804 O O . GLY A 1 97 ? 12.128 -9.961 2.373 1.00 95.12 97 GLY A O 1
ATOM 805 N N . VAL A 1 98 ? 12.029 -9.810 4.611 1.00 93.75 98 VAL A N 1
ATOM 806 C CA . VAL A 1 98 ? 12.808 -8.570 4.753 1.00 93.75 98 VAL A CA 1
ATOM 807 C C . VAL A 1 98 ? 13.896 -8.780 5.803 1.00 93.75 98 VAL A C 1
ATOM 809 O O . VAL A 1 98 ? 13.670 -9.485 6.780 1.00 93.75 98 VAL A O 1
ATOM 812 N N . GLY A 1 99 ? 15.057 -8.135 5.657 1.00 95.25 99 GLY A N 1
ATOM 813 C CA . GLY A 1 99 ? 16.103 -8.170 6.685 1.00 95.25 99 GLY A CA 1
ATOM 814 C C . GLY A 1 99 ? 15.645 -7.578 8.029 1.00 95.25 99 GLY A C 1
ATOM 815 O O . GLY A 1 99 ? 14.920 -6.580 8.070 1.00 95.25 99 GLY A O 1
ATOM 816 N N . ARG A 1 100 ? 16.111 -8.157 9.145 1.00 97.00 100 ARG A N 1
ATOM 817 C CA . ARG A 1 100 ? 15.736 -7.754 10.517 1.00 97.00 100 ARG A CA 1
ATOM 818 C C . ARG A 1 100 ? 15.944 -6.259 10.787 1.00 97.00 100 ARG A C 1
ATOM 820 O O . ARG A 1 100 ? 15.041 -5.615 11.316 1.00 97.00 100 ARG A O 1
ATOM 827 N N . HIS A 1 101 ? 17.078 -5.690 10.373 1.00 94.94 101 HIS A N 1
ATOM 828 C CA . HIS A 1 101 ? 17.377 -4.262 10.563 1.00 94.94 101 HIS A CA 1
ATOM 829 C C . HIS A 1 101 ? 16.400 -3.337 9.829 1.00 94.94 101 HIS A C 1
ATOM 831 O O . HIS A 1 101 ? 16.039 -2.284 10.347 1.00 94.94 101 HIS A O 1
ATOM 837 N N . ALA A 1 102 ? 15.916 -3.735 8.649 1.00 93.75 102 ALA A N 1
ATOM 838 C CA . ALA A 1 102 ? 14.941 -2.939 7.911 1.00 93.75 102 ALA A CA 1
ATOM 839 C C . ALA A 1 102 ? 13.569 -2.936 8.604 1.00 93.75 102 ALA A C 1
ATOM 841 O O . ALA A 1 102 ? 12.892 -1.908 8.609 1.00 93.75 102 ALA A O 1
ATOM 842 N N . VAL A 1 103 ? 13.175 -4.052 9.231 1.00 96.31 103 VAL A N 1
ATOM 843 C CA . VAL A 1 103 ? 11.980 -4.096 10.089 1.00 96.31 103 VAL A CA 1
ATOM 844 C C . VAL A 1 103 ? 12.184 -3.252 11.342 1.00 96.31 103 VAL A C 1
ATOM 846 O O . VAL A 1 103 ? 11.310 -2.454 11.661 1.00 96.31 103 VAL A O 1
ATOM 849 N N . TYR A 1 104 ? 13.332 -3.370 12.014 1.00 96.50 104 TYR A N 1
ATOM 850 C CA . TYR A 1 104 ? 13.641 -2.566 13.197 1.00 96.50 104 TYR A CA 1
ATOM 851 C C . TYR A 1 104 ? 13.589 -1.060 12.898 1.00 96.50 104 TYR A C 1
ATOM 853 O O . TYR A 1 104 ? 12.834 -0.351 13.548 1.00 96.50 104 TYR A O 1
ATOM 861 N N . SER A 1 105 ? 14.267 -0.591 11.844 1.00 95.38 105 SER A N 1
ATOM 862 C CA . SER A 1 105 ? 14.243 0.823 11.426 1.00 95.38 105 SER A CA 1
ATOM 863 C C . SER A 1 105 ? 12.835 1.319 11.068 1.00 95.38 105 SER A C 1
ATOM 865 O O . SER A 1 105 ? 12.506 2.488 11.260 1.00 95.38 105 SER A O 1
ATOM 867 N N . LEU A 1 106 ? 11.980 0.444 10.527 1.00 95.44 106 LEU A N 1
ATOM 868 C CA . LEU A 1 106 ? 10.575 0.770 10.275 1.00 95.44 106 LEU A CA 1
ATOM 869 C C . LEU A 1 106 ? 9.757 0.872 11.563 1.00 95.44 106 LEU A C 1
ATOM 871 O O . LEU A 1 106 ? 8.882 1.729 11.641 1.00 95.44 106 LEU A O 1
ATOM 875 N N . LEU A 1 107 ? 10.002 -0.010 12.533 1.00 96.56 107 LEU A N 1
ATOM 876 C CA . LEU A 1 107 ? 9.346 0.037 13.837 1.00 96.56 107 LEU A CA 1
ATOM 877 C C . LEU A 1 107 ? 9.790 1.265 14.627 1.00 96.56 107 LEU A C 1
ATOM 879 O O . LEU A 1 107 ? 8.946 1.905 15.229 1.00 96.56 107 LEU A O 1
ATOM 883 N N . GLU A 1 108 ? 11.070 1.615 14.580 1.00 96.12 108 GLU A N 1
ATOM 884 C CA . GLU A 1 108 ? 11.625 2.816 15.206 1.00 96.12 108 GLU A CA 1
ATOM 885 C C . GLU A 1 108 ? 11.017 4.096 14.621 1.00 96.12 108 GLU A C 1
ATOM 887 O O . GLU A 1 108 ? 10.507 4.919 15.369 1.00 96.12 108 GLU A O 1
ATOM 892 N N . GLU A 1 109 ? 10.931 4.220 13.288 1.00 93.44 109 GLU A N 1
ATOM 893 C CA . GLU A 1 109 ? 10.246 5.358 12.643 1.00 93.44 109 GLU A CA 1
ATOM 894 C C . GLU A 1 109 ? 8.768 5.475 13.056 1.00 93.44 109 GLU A C 1
ATOM 896 O O . GLU A 1 109 ? 8.202 6.564 13.058 1.00 93.44 109 GLU A O 1
ATOM 901 N N . LEU A 1 110 ? 8.119 4.345 13.337 1.00 93.12 110 LEU A N 1
ATOM 902 C CA . LEU A 1 110 ? 6.707 4.281 13.707 1.00 93.12 110 LEU A CA 1
ATOM 903 C C . LEU A 1 110 ? 6.466 4.352 15.219 1.00 93.12 110 LEU A C 1
ATOM 905 O O . LEU A 1 110 ? 5.309 4.306 15.623 1.00 93.12 110 LEU A O 1
ATOM 909 N N . ASP A 1 111 ? 7.526 4.403 16.023 1.00 95.62 111 ASP A N 1
ATOM 910 C CA . ASP A 1 111 ? 7.485 4.228 17.473 1.00 95.62 111 ASP A CA 1
ATOM 911 C C . ASP A 1 111 ? 6.758 2.939 17.930 1.00 95.62 111 ASP A C 1
ATOM 913 O O . ASP A 1 111 ? 5.932 2.919 18.836 1.00 95.62 111 ASP A O 1
ATOM 917 N N . LEU A 1 112 ? 7.047 1.814 17.269 1.00 96.94 112 LEU A N 1
ATOM 918 C CA . LEU A 1 112 ? 6.450 0.490 17.514 1.00 96.94 112 LEU A CA 1
ATOM 919 C C . LEU A 1 112 ? 7.497 -0.576 17.881 1.00 96.94 112 LEU A C 1
ATOM 921 O O . LEU A 1 112 ? 7.301 -1.775 17.638 1.00 96.94 112 LEU A O 1
ATOM 925 N N . THR A 1 113 ? 8.637 -0.159 18.431 1.00 97.56 113 THR A N 1
ATOM 926 C CA . THR A 1 113 ? 9.755 -1.049 18.790 1.00 97.56 113 THR A CA 1
ATOM 927 C C . THR A 1 113 ? 9.365 -2.048 19.880 1.00 97.56 113 THR A C 1
ATOM 929 O O . THR A 1 113 ? 9.649 -3.245 19.744 1.00 97.56 113 THR A O 1
ATOM 932 N N . SER A 1 114 ? 8.628 -1.610 20.904 1.00 97.62 114 SER A N 1
ATOM 933 C CA . SER A 1 114 ? 8.169 -2.469 22.000 1.00 97.62 114 SER A CA 1
ATOM 934 C C . SER A 1 114 ? 6.870 -3.217 21.674 1.00 97.62 114 SER A C 1
ATOM 936 O O . SER A 1 114 ? 6.045 -2.796 20.857 1.00 97.62 114 SER A O 1
ATOM 938 N N . LYS A 1 115 ? 6.685 -4.373 22.323 1.00 97.50 115 LYS A N 1
ATOM 939 C CA . LYS A 1 115 ? 5.463 -5.187 22.210 1.00 97.50 115 LYS A CA 1
ATOM 940 C C . LYS A 1 115 ? 4.237 -4.427 22.722 1.00 97.50 115 LYS A C 1
ATOM 942 O O . LYS A 1 115 ? 3.185 -4.483 22.095 1.00 97.50 115 LYS A O 1
ATOM 947 N N . GLU A 1 116 ? 4.391 -3.690 23.814 1.00 97.69 116 GLU A N 1
ATOM 948 C CA . GLU A 1 116 ? 3.332 -2.880 24.420 1.00 97.69 116 GLU A CA 1
ATOM 949 C C . GLU A 1 116 ? 2.862 -1.770 23.484 1.00 97.69 116 GLU A C 1
ATOM 951 O O . GLU A 1 116 ? 1.664 -1.655 23.238 1.00 97.69 116 GLU A O 1
ATOM 956 N N . LYS A 1 117 ? 3.792 -1.030 22.861 1.00 97.25 117 LYS A N 1
ATOM 957 C CA . LYS A 1 117 ? 3.449 -0.004 21.864 1.00 97.25 117 LYS A CA 1
ATOM 958 C C . LYS A 1 117 ? 2.707 -0.608 20.674 1.00 97.25 117 LYS A C 1
ATOM 960 O O . LYS A 1 117 ? 1.723 -0.043 20.203 1.00 97.25 117 LYS A O 1
ATOM 965 N N . ARG A 1 118 ? 3.099 -1.809 20.228 1.00 97.56 118 ARG A N 1
ATOM 966 C CA . ARG A 1 118 ? 2.345 -2.555 19.204 1.00 97.56 118 ARG A CA 1
ATOM 967 C C . ARG A 1 118 ? 0.942 -2.932 19.670 1.00 97.56 118 ARG A C 1
ATOM 969 O O . ARG A 1 118 ? 0.005 -2.765 18.900 1.00 97.56 118 ARG A O 1
ATOM 976 N N . MET A 1 119 ? 0.770 -3.404 20.902 1.00 97.12 119 MET A N 1
ATOM 977 C CA . MET A 1 119 ? -0.553 -3.720 21.454 1.00 97.12 119 MET A CA 1
ATOM 978 C C . MET A 1 119 ? -1.434 -2.471 21.575 1.00 97.12 119 MET A C 1
ATOM 980 O O . MET A 1 119 ? -2.576 -2.489 21.114 1.00 97.12 119 MET A O 1
ATOM 984 N N . ALA A 1 120 ? -0.895 -1.369 22.099 1.00 95.38 120 ALA A N 1
ATOM 985 C CA . ALA A 1 120 ? -1.577 -0.078 22.146 1.00 95.38 120 ALA A CA 1
ATOM 986 C C . ALA A 1 120 ? -1.994 0.378 20.739 1.00 95.38 120 ALA A C 1
ATOM 988 O O . ALA A 1 120 ? -3.149 0.735 20.514 1.00 95.38 120 ALA A O 1
ATOM 989 N N . PHE A 1 121 ? -1.101 0.238 19.756 1.00 95.06 121 PHE A N 1
ATOM 990 C CA . PHE A 1 121 ? -1.412 0.514 18.357 1.00 95.06 121 PHE A CA 1
ATOM 991 C C . PHE A 1 121 ? -2.583 -0.334 17.838 1.00 95.06 121 PHE A C 1
ATOM 993 O O . PHE A 1 121 ? -3.453 0.196 17.157 1.00 95.06 121 PHE A O 1
ATOM 1000 N N . THR A 1 122 ? -2.663 -1.625 18.171 1.00 95.25 122 THR A N 1
ATOM 1001 C CA . THR A 1 122 ? -3.785 -2.477 17.724 1.00 95.25 122 THR A CA 1
ATOM 1002 C C . THR A 1 122 ? -5.123 -2.142 18.366 1.00 95.25 122 THR A C 1
ATOM 1004 O O . THR A 1 122 ? -6.153 -2.323 17.724 1.00 95.25 122 THR A O 1
ATOM 1007 N N . ARG A 1 123 ? -5.118 -1.600 19.592 1.00 94.62 123 ARG A N 1
ATOM 1008 C CA . ARG A 1 123 ? -6.334 -1.056 20.215 1.00 94.62 123 ARG A CA 1
ATOM 1009 C C . ARG A 1 123 ? -6.842 0.153 19.434 1.00 94.62 123 ARG A C 1
ATOM 1011 O O . ARG A 1 123 ? -8.047 0.330 19.297 1.00 94.62 123 ARG A O 1
ATOM 1018 N N . LEU A 1 124 ? -5.919 0.952 18.891 1.00 92.88 124 LEU A N 1
ATOM 1019 C CA . LEU A 1 124 ? -6.251 2.172 18.163 1.00 92.88 124 LEU A CA 1
ATOM 1020 C C . LEU A 1 124 ? -6.615 1.947 16.686 1.00 92.88 124 LEU A C 1
ATOM 1022 O O . LEU A 1 124 ? -7.522 2.587 16.142 1.00 92.88 124 LEU A O 1
ATOM 1026 N N . TYR A 1 125 ? -5.906 1.036 16.021 1.00 93.00 125 TYR A N 1
ATOM 1027 C CA . TYR A 1 125 ? -5.923 0.886 14.572 1.00 93.00 125 TYR A CA 1
ATOM 1028 C C . TYR A 1 125 ? -6.322 -0.525 14.131 1.00 93.00 125 TYR A C 1
ATOM 1030 O O . TYR A 1 125 ? -5.714 -1.521 14.507 1.00 93.00 125 TYR A O 1
ATOM 1038 N N . VAL A 1 126 ? -7.270 -0.595 13.193 1.00 89.88 126 VAL A N 1
ATOM 1039 C CA . VAL A 1 126 ? -7.694 -1.834 12.502 1.00 89.88 126 VAL A CA 1
ATOM 1040 C C . VAL A 1 126 ? -6.807 -2.118 11.281 1.00 89.88 126 VAL A C 1
ATOM 1042 O O . VAL A 1 126 ? -6.834 -3.189 10.674 1.00 89.88 126 VAL A O 1
ATOM 1045 N N . GLY A 1 127 ? -5.992 -1.149 10.871 1.00 88.25 127 GLY A N 1
ATOM 1046 C CA . GLY A 1 127 ? -5.034 -1.326 9.793 1.00 88.25 127 GLY A CA 1
ATOM 1047 C C . GLY A 1 127 ? -4.211 -0.071 9.529 1.00 88.25 127 GLY A C 1
ATOM 1048 O O . GLY A 1 127 ? -4.348 0.931 10.230 1.00 88.25 127 GLY A O 1
ATOM 1049 N N . PRO A 1 128 ? -3.364 -0.087 8.486 1.00 85.38 128 PRO A N 1
ATOM 1050 C CA . PRO A 1 128 ? -2.532 1.058 8.143 1.00 85.38 128 PRO A CA 1
ATOM 1051 C C . PRO A 1 128 ? -3.407 2.284 7.882 1.00 85.38 128 PRO A C 1
ATOM 1053 O O . PRO A 1 128 ? -4.207 2.265 6.946 1.00 85.38 128 PRO A O 1
ATOM 1056 N N . LYS A 1 129 ? -3.245 3.332 8.698 1.00 84.75 129 LYS A N 1
ATOM 1057 C CA . LYS A 1 129 ? -4.033 4.577 8.629 1.00 84.75 129 LYS A CA 1
ATOM 1058 C C . LYS A 1 129 ? -5.551 4.384 8.796 1.00 84.75 129 LYS A C 1
ATOM 1060 O O . LYS A 1 129 ? -6.326 5.198 8.301 1.00 84.75 129 LYS A O 1
ATOM 1065 N N . ARG A 1 130 ? -5.998 3.301 9.443 1.00 88.81 130 ARG A N 1
ATOM 1066 C CA . ARG A 1 130 ? -7.424 3.024 9.683 1.00 88.81 130 ARG A CA 1
ATOM 1067 C C . ARG A 1 130 ? -7.678 2.872 11.173 1.00 88.81 130 ARG A C 1
ATOM 1069 O O . ARG A 1 130 ? -7.278 1.861 11.745 1.00 88.81 130 ARG A O 1
ATOM 1076 N N . LEU A 1 131 ? -8.344 3.855 11.769 1.00 92.88 131 LEU A N 1
ATOM 1077 C CA . LEU A 1 131 ? -8.756 3.803 13.173 1.00 92.88 131 LEU A CA 1
ATOM 1078 C C . LEU A 1 131 ? -9.939 2.851 13.363 1.00 92.88 131 LEU A C 1
ATOM 1080 O O . LEU A 1 131 ? -10.740 2.655 12.440 1.00 92.88 131 LEU A O 1
ATOM 1084 N N . GLY A 1 132 ? -10.042 2.296 14.571 1.00 92.69 132 GLY A N 1
ATOM 1085 C CA . GLY A 1 132 ? -11.227 1.582 15.040 1.00 92.69 132 GLY A CA 1
ATOM 1086 C C . GLY A 1 132 ? -12.483 2.451 15.003 1.00 92.69 132 GLY A C 1
ATOM 1087 O O . GLY A 1 132 ? -12.412 3.675 15.108 1.00 92.69 132 GLY A O 1
ATOM 1088 N N . LYS A 1 133 ? -13.644 1.813 14.825 1.00 93.00 133 LYS A N 1
ATOM 1089 C CA . LYS A 1 133 ? -14.942 2.501 14.748 1.00 93.00 133 LYS A CA 1
ATOM 1090 C C . LYS A 1 133 ? -15.229 3.286 16.028 1.00 93.00 133 LYS A C 1
ATOM 1092 O O . LYS A 1 133 ? -15.588 4.456 15.943 1.00 93.00 133 LYS A O 1
ATOM 1097 N N . ASP A 1 134 ? -14.997 2.668 17.178 1.00 93.69 134 ASP A N 1
ATOM 1098 C CA . ASP A 1 134 ? -15.321 3.248 18.485 1.00 93.69 134 ASP A CA 1
ATOM 1099 C C . ASP A 1 134 ? -14.505 4.513 18.754 1.00 93.69 134 ASP A C 1
ATOM 1101 O O . ASP A 1 134 ? -15.029 5.522 19.215 1.00 93.69 134 ASP A O 1
ATOM 1105 N N . ILE A 1 135 ? -13.239 4.506 18.336 1.00 95.38 135 ILE A N 1
ATOM 1106 C CA . ILE A 1 135 ? -12.343 5.659 18.469 1.00 95.38 135 ILE A CA 1
ATOM 1107 C C . ILE A 1 135 ? -12.738 6.775 17.507 1.00 95.38 135 ILE A C 1
ATOM 1109 O O . ILE A 1 135 ? -12.692 7.947 17.861 1.00 95.38 135 ILE A O 1
ATOM 1113 N N . LYS A 1 136 ? -13.171 6.445 16.285 1.00 95.44 136 LYS A N 1
ATOM 1114 C CA . LYS A 1 136 ? -13.711 7.469 15.381 1.00 95.44 136 LYS A CA 1
ATOM 1115 C C . LYS A 1 136 ? -14.950 8.137 15.982 1.00 95.44 136 LYS A C 1
ATOM 1117 O O . LYS A 1 136 ? -15.085 9.351 15.876 1.00 95.44 136 LYS A O 1
ATOM 1122 N N . ILE A 1 137 ? -15.833 7.360 16.615 1.00 95.62 137 ILE A N 1
ATOM 1123 C CA . ILE A 1 137 ? -17.028 7.884 17.288 1.00 95.62 137 ILE A CA 1
ATOM 1124 C C . ILE A 1 137 ? -16.633 8.766 18.477 1.00 95.62 137 ILE A C 1
ATOM 1126 O O . ILE A 1 137 ? -17.172 9.863 18.601 1.00 95.62 137 ILE A O 1
ATOM 1130 N N . SER A 1 138 ? -15.680 8.343 19.315 1.00 95.75 138 SER A N 1
ATOM 1131 C CA . SER A 1 138 ? -15.231 9.146 20.462 1.00 95.75 138 SER A CA 1
ATOM 1132 C C . SER A 1 138 ? -14.583 10.463 20.028 1.00 95.75 138 SER A C 1
ATOM 1134 O O . SER A 1 138 ? -14.896 11.509 20.591 1.00 95.75 138 SER A O 1
ATOM 1136 N N . ILE A 1 139 ? -13.765 10.441 18.970 1.00 96.19 139 ILE A N 1
ATOM 1137 C CA . ILE A 1 139 ? -13.194 11.643 18.352 1.00 96.19 139 ILE A CA 1
ATOM 1138 C C . ILE A 1 139 ? -14.303 12.594 17.891 1.00 96.19 139 ILE A C 1
ATOM 1140 O O . ILE A 1 139 ? -14.277 13.776 18.222 1.00 96.19 139 ILE A O 1
ATOM 1144 N N . VAL A 1 140 ? -15.284 12.090 17.136 1.00 96.94 140 VAL A N 1
ATOM 1145 C CA . VAL A 1 140 ? -16.376 12.917 16.605 1.00 96.94 140 VAL A CA 1
ATOM 1146 C C . VAL A 1 140 ? -17.224 13.513 17.731 1.00 96.94 140 VAL A C 1
ATOM 1148 O O . VAL A 1 140 ? -17.524 14.704 17.688 1.00 96.94 140 VAL A O 1
ATOM 1151 N N . ARG A 1 141 ? -17.566 12.724 18.756 1.00 96.44 141 ARG A N 1
ATOM 1152 C CA . ARG A 1 141 ? -18.316 13.203 19.928 1.00 96.44 141 ARG A CA 1
ATOM 1153 C C . ARG A 1 141 ? -17.550 14.280 20.695 1.00 96.44 141 ARG A C 1
ATOM 1155 O O . ARG A 1 141 ? -18.135 15.317 20.976 1.00 96.44 141 ARG A O 1
ATOM 1162 N N . GLY A 1 142 ? -16.251 14.087 20.935 1.00 96.19 142 GLY A N 1
ATOM 1163 C CA . GLY A 1 142 ? -15.412 15.088 21.603 1.00 96.19 142 GLY A CA 1
ATOM 1164 C C . GLY A 1 142 ? -15.291 16.398 20.815 1.00 96.19 142 GLY A C 1
ATOM 1165 O O . GLY A 1 142 ? -15.279 17.476 21.402 1.00 96.19 142 GLY A O 1
ATOM 1166 N N . ILE A 1 143 ? -15.270 16.338 19.477 1.00 97.12 143 ILE A N 1
ATOM 1167 C CA . ILE A 1 143 ? -15.304 17.551 18.640 1.00 97.12 143 ILE A CA 1
ATOM 1168 C C . ILE A 1 143 ? -16.666 18.254 18.748 1.00 97.12 143 ILE A C 1
ATOM 1170 O O . ILE A 1 143 ? -16.710 19.476 18.871 1.00 97.12 143 ILE A O 1
ATOM 1174 N N . LEU A 1 144 ? -17.776 17.508 18.702 1.00 96.19 144 LEU A N 1
ATOM 1175 C CA . LEU A 1 144 ? -19.127 18.078 18.804 1.00 96.19 144 LEU A CA 1
ATOM 1176 C C . LEU A 1 144 ? -19.396 18.702 20.181 1.00 96.19 144 LEU A C 1
ATOM 1178 O O . LEU A 1 144 ? -20.034 19.748 20.251 1.00 96.19 144 LEU A O 1
ATOM 1182 N N . ALA A 1 145 ? -18.852 18.111 21.245 1.00 96.31 145 ALA A N 1
ATOM 1183 C CA . ALA A 1 145 ? -18.877 18.659 22.601 1.00 96.31 145 ALA A CA 1
ATOM 1184 C C . ALA A 1 145 ? -17.930 19.863 22.797 1.00 96.31 145 ALA A C 1
ATOM 1186 O O . ALA A 1 145 ? -17.899 20.447 23.873 1.00 96.31 145 ALA A O 1
ATOM 1187 N N . LYS A 1 146 ? -17.166 20.253 21.761 1.00 94.38 146 LYS A N 1
ATOM 1188 C CA . LYS A 1 146 ? -16.123 21.297 21.796 1.00 94.38 146 LYS A CA 1
ATOM 1189 C C . LYS A 1 146 ? -14.990 21.031 22.800 1.00 94.38 146 LYS A C 1
ATOM 1191 O O . LYS A 1 146 ? -14.245 21.946 23.131 1.00 94.38 146 LYS A O 1
ATOM 1196 N N . GLU A 1 147 ? -14.808 19.783 23.225 1.00 93.94 147 GLU A N 1
ATOM 1197 C CA . GLU A 1 147 ? -13.741 19.374 24.149 1.00 93.94 147 GLU A CA 1
ATOM 1198 C C . GLU A 1 147 ? -12.375 19.273 23.461 1.00 93.94 147 GLU A C 1
ATOM 1200 O O . GLU A 1 147 ? -11.337 19.383 24.108 1.00 93.94 147 GLU A O 1
ATOM 1205 N N . LYS A 1 148 ? -12.357 19.010 22.146 1.00 92.94 148 LYS A N 1
ATOM 1206 C CA . LYS A 1 148 ? -11.124 18.747 21.390 1.00 92.94 148 LYS A CA 1
ATOM 1207 C C . LYS A 1 148 ? -11.064 19.527 20.085 1.00 92.94 148 LYS A C 1
ATOM 1209 O O . LYS A 1 148 ? -12.018 19.533 19.303 1.00 92.94 148 LYS A O 1
ATOM 1214 N N . ASN A 1 149 ? -9.901 20.107 19.785 1.00 96.88 149 ASN A N 1
ATOM 1215 C CA . ASN A 1 149 ? -9.671 20.795 18.519 1.00 96.88 149 ASN A CA 1
ATOM 1216 C C . ASN A 1 149 ? -9.352 19.795 17.390 1.00 96.88 149 ASN A C 1
ATOM 1218 O O . ASN A 1 149 ? -8.508 18.908 17.528 1.00 96.88 149 ASN A O 1
ATOM 1222 N N . ILE A 1 150 ? -9.967 19.983 16.217 1.00 97.19 150 ILE A N 1
ATOM 1223 C CA . ILE A 1 150 ? -9.715 19.169 15.013 1.00 97.19 150 ILE A CA 1
ATOM 1224 C C . ILE A 1 150 ? -8.221 19.137 14.653 1.00 97.19 150 ILE A C 1
ATOM 1226 O O . ILE A 1 150 ? -7.707 18.107 14.214 1.00 97.19 150 ILE A O 1
ATOM 1230 N N . SER A 1 151 ? -7.514 20.258 14.821 1.00 96.81 151 SER A N 1
ATOM 1231 C CA . SER A 1 151 ? -6.087 20.366 14.502 1.00 96.81 151 SER A CA 1
ATOM 1232 C C . SER A 1 151 ? -5.209 19.566 15.460 1.00 96.81 151 SER A C 1
ATOM 1234 O O . SER A 1 151 ? -4.202 19.013 15.023 1.00 96.81 151 SER A O 1
ATOM 1236 N N . GLU A 1 152 ? -5.586 19.480 16.734 1.00 96.06 152 GLU A N 1
ATOM 1237 C CA . GLU A 1 152 ? -4.875 18.689 17.744 1.00 96.06 152 GLU A CA 1
ATOM 1238 C C . GLU A 1 152 ? -5.076 17.200 17.484 1.00 96.06 152 GLU A C 1
ATOM 1240 O O . GLU A 1 152 ? -4.097 16.478 17.313 1.00 96.06 152 GLU A O 1
ATOM 1245 N N . ILE A 1 153 ? -6.326 16.772 17.288 1.00 95.88 153 ILE A N 1
ATOM 1246 C CA . ILE A 1 153 ? -6.671 15.385 16.937 1.00 95.88 153 ILE A CA 1
ATOM 1247 C C . ILE A 1 153 ? -5.955 14.946 15.654 1.00 95.88 153 ILE A C 1
ATOM 1249 O O . ILE A 1 153 ? -5.448 13.828 15.556 1.00 95.88 153 ILE A O 1
ATOM 1253 N N . ALA A 1 154 ? -5.893 15.820 14.645 1.00 95.06 154 ALA A N 1
ATOM 1254 C CA . ALA A 1 154 ? -5.185 15.531 13.403 1.00 95.06 154 ALA A CA 1
ATOM 1255 C C . ALA A 1 154 ? -3.691 15.244 13.637 1.00 95.06 154 ALA A C 1
ATOM 1257 O O . ALA A 1 154 ? -3.133 14.361 12.981 1.00 95.06 154 ALA A O 1
ATOM 1258 N N . ARG A 1 155 ? -3.047 15.957 14.570 1.00 93.06 155 ARG A N 1
ATOM 1259 C CA . ARG A 1 155 ? -1.645 15.718 14.940 1.00 93.06 155 ARG A CA 1
ATOM 1260 C C . ARG A 1 155 ? -1.499 14.457 15.789 1.00 93.06 155 ARG A C 1
ATOM 1262 O O . ARG A 1 155 ? -0.665 13.628 15.440 1.00 93.06 155 ARG A O 1
ATOM 1269 N N . GLU A 1 156 ? -2.331 14.298 16.818 1.00 91.12 156 GLU A N 1
ATOM 1270 C CA . GLU A 1 156 ? -2.318 13.174 17.770 1.00 91.12 156 GLU A CA 1
ATOM 1271 C C . GLU A 1 156 ? -2.473 11.822 17.058 1.00 91.12 156 GLU A C 1
ATOM 1273 O O . GLU A 1 156 ? -1.675 10.910 17.253 1.00 91.12 156 GLU A O 1
ATOM 1278 N N . TYR A 1 157 ? -3.453 11.703 16.157 1.00 90.69 157 TYR A N 1
ATOM 1279 C CA . TYR A 1 157 ? -3.741 10.449 15.446 1.00 90.69 157 TYR A CA 1
ATOM 1280 C C . TYR A 1 157 ? -3.097 10.373 14.052 1.00 90.69 157 TYR A C 1
ATOM 1282 O O . TYR A 1 157 ? -3.381 9.451 13.283 1.00 90.69 157 TYR A O 1
ATOM 1290 N N . HIS A 1 158 ? -2.257 11.348 13.686 1.00 89.56 158 HIS A N 1
ATOM 1291 C CA . HIS A 1 158 ? -1.657 11.473 12.350 1.00 89.56 158 HIS A CA 1
ATOM 1292 C C . HIS A 1 158 ? -2.685 11.376 11.206 1.00 89.56 158 HIS A C 1
ATOM 1294 O O . HIS A 1 158 ? -2.478 10.704 10.185 1.00 89.56 158 HIS A O 1
ATOM 1300 N N . LEU A 1 159 ? -3.818 12.053 11.385 1.00 92.44 159 LEU A N 1
ATOM 1301 C CA . LEU A 1 159 ? -4.931 12.069 10.447 1.00 92.44 159 LEU A CA 1
ATOM 1302 C C . LEU A 1 159 ? -4.941 13.343 9.616 1.00 92.44 159 LEU A C 1
ATOM 1304 O O . LEU A 1 159 ? -4.636 14.437 10.079 1.00 92.44 159 LEU A O 1
ATOM 1308 N N . SER A 1 160 ? -5.370 13.223 8.362 1.00 94.44 160 SER A N 1
ATOM 1309 C CA . SER A 1 160 ? -5.692 14.413 7.579 1.00 94.44 160 SER A CA 1
ATOM 1310 C C . SER A 1 160 ? -6.954 15.066 8.140 1.00 94.44 160 SER A C 1
ATOM 1312 O O . SER A 1 160 ? -7.961 14.376 8.301 1.00 94.44 160 SER A O 1
ATOM 1314 N N . ARG A 1 161 ? -6.946 16.393 8.314 1.00 96.38 161 ARG A N 1
ATOM 1315 C CA . ARG A 1 161 ? -8.136 17.177 8.700 1.00 96.38 161 ARG A CA 1
ATOM 1316 C C . ARG A 1 161 ? -9.358 16.851 7.833 1.00 96.38 161 ARG A C 1
ATOM 1318 O O . ARG A 1 161 ? -10.448 16.664 8.354 1.00 96.38 161 ARG A O 1
ATOM 1325 N N . LYS A 1 162 ? -9.153 16.666 6.522 1.00 95.94 162 LYS A N 1
ATOM 1326 C CA . LYS A 1 162 ? -10.194 16.231 5.574 1.00 95.94 162 LYS A CA 1
ATOM 1327 C C . LYS A 1 162 ? -10.919 14.955 6.020 1.00 95.94 162 LYS A C 1
ATOM 1329 O O . LYS A 1 162 ? -12.139 14.917 5.974 1.00 95.94 162 LYS A O 1
ATOM 1334 N N . ALA A 1 163 ? -10.190 13.936 6.479 1.00 94.06 163 ALA A N 1
ATOM 1335 C CA . ALA A 1 163 ? -10.795 12.689 6.952 1.00 94.06 163 ALA A CA 1
ATOM 1336 C C . ALA A 1 163 ? -11.686 12.918 8.181 1.00 94.06 163 ALA A C 1
ATOM 1338 O O . ALA A 1 163 ? -12.773 12.356 8.252 1.00 94.06 163 ALA A O 1
ATOM 1339 N N . ILE A 1 164 ? -11.256 13.784 9.105 1.00 96.00 164 ILE A N 1
ATOM 1340 C CA . ILE A 1 164 ? -12.040 14.157 10.289 1.00 96.00 164 ILE A CA 1
ATOM 1341 C C . ILE A 1 164 ? -13.319 14.898 9.870 1.00 96.00 164 ILE A C 1
ATOM 1343 O O . ILE A 1 164 ? -14.402 14.550 10.334 1.00 96.00 164 ILE A O 1
ATOM 1347 N N . TYR A 1 165 ? -13.231 15.853 8.939 1.00 96.56 165 TYR A N 1
ATOM 1348 C CA . TYR A 1 165 ? -14.415 16.534 8.399 1.00 96.56 165 TYR A CA 1
ATOM 1349 C C . TYR A 1 165 ? -15.384 15.568 7.711 1.00 96.56 165 TYR A C 1
ATOM 1351 O O . TYR A 1 165 ? -16.591 15.646 7.924 1.00 96.56 165 TYR A O 1
ATOM 1359 N N . GLU A 1 166 ? -14.876 14.613 6.928 1.00 94.56 166 GLU A N 1
ATOM 1360 C CA . GLU A 1 166 ? -15.718 13.585 6.312 1.00 94.56 166 GLU A CA 1
ATOM 1361 C C . GLU A 1 166 ? -16.403 12.683 7.347 1.00 94.56 166 GLU A C 1
ATOM 1363 O O . GLU A 1 166 ? -17.483 12.159 7.072 1.00 94.56 166 GLU A O 1
ATOM 1368 N N . TRP A 1 167 ? -15.780 12.452 8.504 1.00 95.38 167 TRP A N 1
ATOM 1369 C CA . TRP A 1 167 ? -16.378 11.706 9.611 1.00 95.38 167 TRP A CA 1
ATOM 1370 C C . TRP A 1 167 ? -17.471 12.510 10.309 1.00 95.38 167 TRP A C 1
ATOM 1372 O O . TRP A 1 167 ? -18.554 11.972 10.512 1.00 95.38 167 TRP A O 1
ATOM 1382 N N . LEU A 1 168 ? -17.226 13.791 10.599 1.00 96.31 168 LEU A N 1
ATOM 1383 C CA . LEU A 1 168 ? -18.215 14.704 11.180 1.00 96.31 168 LEU A CA 1
ATOM 1384 C C . LEU A 1 168 ? -19.461 14.817 10.299 1.00 96.31 168 LEU A C 1
ATOM 1386 O O . LEU A 1 168 ? -20.567 14.562 10.767 1.00 96.31 168 LEU A O 1
ATOM 1390 N N . ALA A 1 169 ? -19.275 15.100 9.007 1.00 95.12 169 ALA A N 1
ATOM 1391 C CA . ALA A 1 169 ? -20.377 15.247 8.060 1.00 95.12 169 ALA A CA 1
ATOM 1392 C C . ALA A 1 169 ? -21.200 13.956 7.904 1.00 95.12 169 ALA A C 1
ATOM 1394 O O . ALA A 1 169 ? -22.407 14.004 7.684 1.00 95.12 169 ALA A O 1
ATOM 1395 N N . ARG A 1 170 ? -20.558 12.783 8.003 1.00 93.88 170 ARG A N 1
ATOM 1396 C CA . ARG A 1 170 ? -21.254 11.485 7.991 1.00 93.88 170 ARG A CA 1
ATOM 1397 C C . ARG A 1 170 ? -22.007 11.225 9.288 1.00 93.88 170 ARG A C 1
ATOM 1399 O O . ARG A 1 170 ? -23.158 10.810 9.241 1.00 93.88 170 ARG A O 1
ATOM 1406 N N . TYR A 1 171 ? -21.384 11.502 10.427 1.00 96.19 171 TYR A N 1
ATOM 1407 C CA . TYR A 1 171 ? -22.006 11.292 11.728 1.00 96.19 171 TYR A CA 1
ATOM 1408 C C . TYR A 1 171 ? -23.229 12.188 11.931 1.00 96.19 171 TYR A C 1
ATOM 1410 O O . TYR A 1 171 ? -24.244 11.713 12.418 1.00 96.19 171 TYR A O 1
ATOM 1418 N N . GLN A 1 172 ? -23.164 13.451 11.504 1.00 94.81 172 GLN A N 1
ATOM 1419 C CA . GLN A 1 172 ? -24.301 14.375 11.571 1.00 94.81 172 GLN A CA 1
ATOM 1420 C C . GLN A 1 172 ? -25.459 13.967 10.651 1.00 94.81 172 GLN A C 1
ATOM 1422 O O . GLN A 1 172 ? -26.608 14.217 10.990 1.00 94.81 172 GLN A O 1
ATOM 1427 N N . ARG A 1 173 ? -25.171 13.335 9.503 1.00 93.88 173 ARG A N 1
ATOM 1428 C CA . ARG A 1 173 ? -26.204 12.870 8.563 1.00 93.88 173 ARG A CA 1
ATOM 1429 C C . ARG A 1 173 ? -26.856 11.560 9.007 1.00 93.88 173 ARG A C 1
ATOM 1431 O O . ARG A 1 173 ? -28.073 11.463 9.035 1.00 93.88 173 ARG A O 1
ATOM 1438 N N . ASP A 1 174 ? -26.033 10.558 9.315 1.00 92.81 174 ASP A N 1
ATOM 1439 C CA . ASP A 1 174 ? -26.462 9.156 9.408 1.00 92.81 174 ASP A CA 1
ATOM 1440 C C . ASP A 1 174 ? -26.270 8.557 10.816 1.00 92.81 174 ASP A C 1
ATOM 1442 O O . ASP A 1 174 ? -26.545 7.376 11.032 1.00 92.81 174 ASP A O 1
ATOM 1446 N N . GLY A 1 175 ? -25.690 9.308 11.762 1.00 92.94 175 GLY A N 1
ATOM 1447 C CA . GLY A 1 175 ? -25.282 8.802 13.082 1.00 92.94 175 GLY A CA 1
ATOM 1448 C C . GLY A 1 175 ? -24.126 7.790 13.040 1.00 92.94 175 GLY A C 1
ATOM 1449 O O . GLY A 1 175 ? -23.806 7.157 14.046 1.00 92.94 175 GLY A O 1
ATOM 1450 N N . LYS A 1 176 ? -23.490 7.598 11.875 1.00 92.12 176 LYS A N 1
ATOM 1451 C CA . LYS A 1 176 ? -22.491 6.545 11.620 1.00 92.12 176 LYS A CA 1
ATOM 1452 C C . LYS A 1 176 ? -21.169 7.129 11.111 1.00 92.12 176 LYS A C 1
ATOM 1454 O O . LYS A 1 176 ? -21.152 8.063 10.317 1.00 92.12 176 LYS A O 1
ATOM 1459 N N . VAL A 1 177 ? -20.043 6.530 11.525 1.00 91.25 177 VAL A N 1
ATOM 1460 C CA . VAL A 1 177 ? -18.669 6.934 11.119 1.00 91.25 177 VAL A CA 1
ATOM 1461 C C . VAL A 1 177 ? -17.948 5.847 10.311 1.00 91.25 177 VAL A C 1
ATOM 1463 O O . VAL A 1 177 ? -16.722 5.822 10.177 1.00 91.25 177 VAL A O 1
ATOM 1466 N N . GLU A 1 178 ? -18.699 4.886 9.784 1.00 83.94 178 GLU A N 1
ATOM 1467 C CA . GLU A 1 178 ? -18.110 3.768 9.059 1.00 83.94 178 GLU A CA 1
ATOM 1468 C C . GLU A 1 178 ? -17.500 4.215 7.723 1.00 83.94 178 GLU A C 1
ATOM 1470 O O . GLU A 1 178 ? -17.927 5.177 7.073 1.00 83.94 178 GLU A O 1
ATOM 1475 N N . ASP A 1 179 ? -16.431 3.525 7.321 1.00 78.94 179 ASP A N 1
ATOM 1476 C CA . ASP A 1 179 ? -15.825 3.752 6.014 1.00 78.94 179 ASP A CA 1
ATOM 1477 C C . ASP A 1 179 ? -16.785 3.219 4.944 1.00 78.94 179 ASP A C 1
ATOM 1479 O O . ASP A 1 179 ? -17.086 2.029 4.947 1.00 78.94 179 ASP A O 1
ATOM 1483 N N . LYS A 1 180 ? -17.177 4.050 3.968 1.00 71.06 180 LYS A N 1
ATOM 1484 C CA . LYS A 1 180 ? -18.027 3.667 2.818 1.00 71.06 180 LYS A CA 1
ATOM 1485 C C . LYS A 1 180 ? -17.352 2.670 1.856 1.00 71.06 180 LYS A C 1
ATOM 1487 O O . LYS A 1 180 ? -17.742 2.553 0.700 1.00 71.06 180 LYS A O 1
ATOM 1492 N N . TYR A 1 181 ? -16.273 2.001 2.264 1.00 68.56 181 TYR A N 1
ATOM 1493 C CA . TYR A 1 181 ? -15.605 1.046 1.391 1.00 68.56 181 TYR A CA 1
ATOM 1494 C C . TYR A 1 181 ? -16.453 -0.221 1.295 1.00 68.56 181 TYR A C 1
ATOM 1496 O O . TYR A 1 181 ? -16.294 -1.142 2.096 1.00 68.56 181 TYR A O 1
ATOM 1504 N N . LEU A 1 182 ? -17.345 -0.228 0.306 1.00 67.69 182 LEU A N 1
ATOM 1505 C CA . LEU A 1 182 ? -18.177 -1.363 -0.062 1.00 67.69 182 LEU A CA 1
ATOM 1506 C C . LEU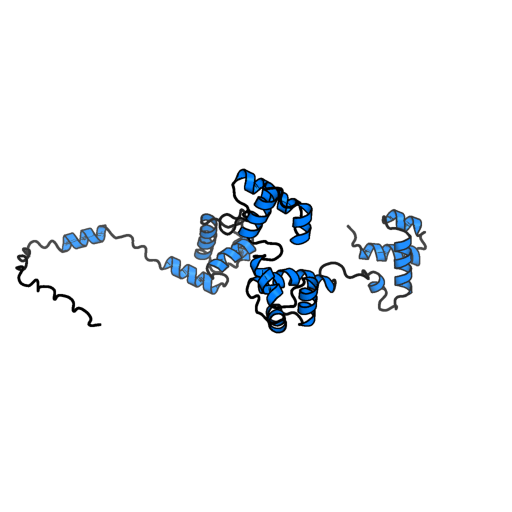 A 1 182 ? -17.264 -2.566 -0.333 1.00 67.69 182 LEU A C 1
ATOM 1508 O O . LEU A 1 182 ? -16.264 -2.459 -1.051 1.00 67.69 182 LEU A O 1
ATOM 1512 N N . ARG A 1 183 ? -17.558 -3.702 0.297 1.00 63.44 183 ARG A N 1
ATOM 1513 C CA . ARG A 1 183 ? -16.816 -4.957 0.113 1.00 63.44 183 ARG A CA 1
ATOM 1514 C C . ARG A 1 183 ? -17.731 -5.998 -0.511 1.00 63.44 183 ARG A C 1
ATOM 1516 O O . ARG A 1 183 ? -18.948 -5.885 -0.448 1.00 63.44 183 ARG A O 1
ATOM 1523 N N . GLY A 1 184 ? -17.127 -7.036 -1.085 1.00 67.62 184 GLY A N 1
ATOM 1524 C CA . GLY A 1 184 ? -17.889 -8.126 -1.689 1.00 67.62 184 GLY A CA 1
ATOM 1525 C C . GLY A 1 184 ? -18.795 -7.608 -2.802 1.00 67.62 184 GLY A C 1
ATOM 1526 O O . GLY A 1 184 ? -18.376 -6.738 -3.560 1.00 67.62 184 GLY A O 1
ATOM 1527 N N . PHE A 1 185 ? -20.021 -8.123 -2.870 1.00 63.44 185 PHE A N 1
ATOM 1528 C CA . PHE A 1 185 ? -20.996 -7.820 -3.924 1.00 63.44 185 PHE A CA 1
ATOM 1529 C C . PHE A 1 185 ? -21.434 -6.355 -3.989 1.00 63.44 185 PHE A C 1
ATOM 1531 O O . PHE A 1 185 ? -21.869 -5.902 -5.043 1.00 63.44 185 PHE A O 1
ATOM 1538 N N . GLU A 1 186 ? -21.284 -5.601 -2.900 1.00 66.50 186 GLU A N 1
ATOM 1539 C CA . GLU A 1 186 ? -21.625 -4.178 -2.880 1.00 66.50 186 GLU A CA 1
ATOM 1540 C C . GLU A 1 186 ? -20.557 -3.311 -3.557 1.00 66.50 186 GLU A C 1
ATOM 1542 O O . GLU A 1 186 ? -20.807 -2.156 -3.897 1.00 66.50 186 GLU A O 1
ATOM 1547 N N . HIS A 1 187 ? -19.340 -3.828 -3.758 1.00 73.12 187 HIS A N 1
ATOM 1548 C CA . HIS A 1 187 ? -18.309 -3.066 -4.449 1.00 73.12 187 HIS A CA 1
ATOM 1549 C C . HIS A 1 187 ? -18.727 -2.873 -5.919 1.00 73.12 187 HIS A C 1
ATOM 1551 O O . HIS A 1 187 ? -19.019 -3.858 -6.592 1.00 73.12 187 HIS A O 1
ATOM 1557 N N . PRO A 1 188 ? -18.673 -1.654 -6.491 1.00 68.31 188 PRO A N 1
ATOM 1558 C CA . PRO A 1 188 ? -19.166 -1.383 -7.852 1.00 68.31 188 PRO A CA 1
ATOM 1559 C C . PRO A 1 188 ? -18.437 -2.169 -8.953 1.00 68.31 188 PRO A C 1
ATOM 1561 O O . PRO A 1 188 ? -18.893 -2.223 -10.087 1.00 68.31 188 PRO A O 1
ATOM 1564 N N . LYS A 1 189 ? -17.283 -2.763 -8.626 1.00 69.69 189 LYS A N 1
ATOM 1565 C CA . LYS A 1 189 ? -16.502 -3.642 -9.514 1.00 69.69 189 LYS A CA 1
ATOM 1566 C C . LYS A 1 189 ? -16.591 -5.131 -9.156 1.00 69.69 189 LYS A C 1
ATOM 1568 O O . LYS A 1 189 ? -15.766 -5.908 -9.632 1.00 69.69 189 LYS A O 1
ATOM 1573 N N . ALA A 1 190 ? -17.470 -5.517 -8.237 1.00 81.69 190 ALA A N 1
ATOM 1574 C CA . ALA A 1 190 ? -17.689 -6.918 -7.916 1.00 81.69 190 ALA A CA 1
ATOM 1575 C C . ALA A 1 190 ? -18.579 -7.563 -8.972 1.00 81.69 190 ALA A C 1
ATOM 1577 O O . ALA A 1 190 ? -19.515 -6.940 -9.466 1.00 81.69 190 ALA A O 1
ATOM 1578 N N . PHE A 1 191 ? -18.272 -8.816 -9.297 1.00 86.00 191 PHE A N 1
ATOM 1579 C CA . PHE A 1 191 ? -19.106 -9.601 -10.191 1.00 86.00 191 PHE A CA 1
ATOM 1580 C C . PHE A 1 191 ? -20.436 -9.892 -9.507 1.00 86.00 191 PHE A C 1
ATOM 1582 O O . PHE A 1 191 ? -20.469 -10.400 -8.383 1.00 86.00 191 PHE A O 1
ATOM 1589 N N . ARG A 1 192 ? -21.537 -9.572 -10.184 1.00 89.31 192 ARG A N 1
ATOM 1590 C CA . ARG A 1 192 ? -22.867 -10.000 -9.749 1.00 89.31 192 ARG A CA 1
ATOM 1591 C C . ARG A 1 192 ? -23.018 -11.496 -9.994 1.00 89.31 192 ARG A C 1
ATOM 1593 O O . ARG A 1 192 ? -22.388 -12.063 -10.883 1.00 89.31 192 ARG A O 1
ATOM 1600 N N . GLU A 1 193 ? -23.931 -12.130 -9.268 1.00 90.62 193 GLU A N 1
ATOM 1601 C CA . GLU A 1 193 ? -24.168 -13.572 -9.395 1.00 90.62 193 GLU A CA 1
ATOM 1602 C C . GLU A 1 193 ? -24.502 -13.995 -10.839 1.00 90.62 193 GLU A C 1
ATOM 1604 O O . GLU A 1 193 ? -24.010 -15.012 -11.322 1.00 90.62 193 GLU A O 1
ATOM 1609 N N . LYS A 1 194 ? -25.269 -13.175 -11.574 1.00 93.69 194 LYS A N 1
ATOM 1610 C CA . LYS A 1 194 ? -25.576 -13.411 -12.997 1.00 93.69 194 LYS A CA 1
ATOM 1611 C C . LYS A 1 194 ? -24.314 -13.488 -13.866 1.00 93.69 194 LYS A C 1
ATOM 1613 O O . LYS A 1 194 ? -24.233 -14.320 -14.765 1.00 93.69 194 LYS A O 1
ATOM 1618 N N . GLU A 1 195 ? -23.329 -12.644 -13.585 1.00 94.50 195 GLU A N 1
ATOM 1619 C CA . GLU A 1 195 ? -22.072 -12.571 -14.332 1.00 94.50 195 GLU A CA 1
ATOM 1620 C C . GLU A 1 195 ? -21.155 -13.748 -13.983 1.00 94.50 195 GLU A C 1
ATOM 1622 O O . GLU A 1 195 ? -20.566 -14.363 -14.873 1.00 94.50 195 GLU A O 1
ATOM 1627 N N . GLU A 1 196 ? -21.091 -14.120 -12.698 1.00 95.38 196 GLU A N 1
ATOM 1628 C CA . GLU A 1 196 ? -20.389 -15.329 -12.252 1.00 95.38 196 GLU A CA 1
ATOM 1629 C C . GLU A 1 196 ? -20.979 -16.578 -12.925 1.00 95.38 196 GLU A C 1
ATOM 1631 O O . GLU A 1 196 ? -20.240 -17.377 -13.505 1.00 95.38 196 GLU A O 1
ATOM 1636 N N . ARG A 1 197 ? -22.314 -16.712 -12.940 1.00 96.06 197 ARG A N 1
ATOM 1637 C CA . ARG A 1 197 ? -23.021 -17.805 -13.628 1.00 96.06 197 ARG A CA 1
ATOM 1638 C C . ARG A 1 197 ? -22.725 -17.823 -15.126 1.00 96.06 197 ARG A C 1
ATOM 1640 O O . ARG A 1 197 ? -22.513 -18.898 -15.684 1.00 96.06 197 ARG A O 1
ATOM 1647 N N . LEU A 1 198 ? -22.651 -16.661 -15.781 1.00 97.06 198 LEU A N 1
ATOM 1648 C CA . LEU A 1 198 ? -22.284 -16.578 -17.195 1.00 97.06 198 LEU A CA 1
ATOM 1649 C C . LEU A 1 198 ? -20.869 -17.127 -17.433 1.00 97.06 198 LEU A C 1
ATOM 1651 O O . LEU A 1 198 ? -20.684 -17.960 -18.323 1.00 97.06 198 LEU A O 1
ATOM 1655 N N . ILE A 1 199 ? -19.893 -16.735 -16.607 1.00 97.44 199 ILE A N 1
ATOM 1656 C CA . ILE A 1 199 ? -18.517 -17.252 -16.674 1.00 97.44 199 ILE A CA 1
ATOM 1657 C C . ILE A 1 199 ? -18.501 -18.775 -16.468 1.00 97.44 199 ILE A C 1
ATOM 1659 O O . ILE A 1 199 ? -17.944 -19.501 -17.293 1.00 97.44 199 ILE A O 1
ATOM 1663 N N . LEU A 1 200 ? -19.154 -19.277 -15.415 1.00 97.50 200 LEU A N 1
ATOM 1664 C CA . LEU A 1 200 ? -19.202 -20.710 -15.094 1.00 97.50 200 LEU A CA 1
ATOM 1665 C C . LEU A 1 200 ? -19.921 -21.532 -16.173 1.00 97.50 200 LEU A C 1
ATOM 1667 O O . LEU A 1 200 ? -19.488 -22.637 -16.508 1.00 97.50 200 LEU A O 1
ATOM 1671 N N . SER A 1 201 ? -20.973 -20.983 -16.784 1.00 97.00 201 SER A N 1
ATOM 1672 C CA . SER A 1 201 ? -21.672 -21.634 -17.896 1.00 97.00 201 SER A CA 1
ATOM 1673 C C . SER A 1 201 ? -20.756 -21.813 -19.110 1.00 97.00 201 SER A C 1
ATOM 1675 O O . SER A 1 201 ? -20.759 -22.868 -19.743 1.00 97.00 201 SER A O 1
ATOM 1677 N N . LYS A 1 202 ? -19.907 -20.820 -19.413 1.00 97.88 202 LYS A N 1
ATOM 1678 C CA . LYS A 1 202 ? -18.925 -20.917 -20.501 1.00 97.88 202 LYS A CA 1
ATOM 1679 C C . LYS A 1 202 ? -17.823 -21.920 -20.181 1.00 97.88 202 LYS A C 1
ATOM 1681 O O . LYS A 1 202 ? -17.435 -22.666 -21.075 1.00 97.88 202 LYS A O 1
ATOM 1686 N N . VAL A 1 203 ? -17.376 -21.989 -18.927 1.00 97.69 203 VAL A N 1
ATOM 1687 C CA . VAL A 1 203 ? -16.432 -23.022 -18.463 1.00 97.69 203 VAL A CA 1
ATOM 1688 C C . VAL A 1 203 ? -17.023 -24.421 -18.624 1.00 97.69 203 VAL A C 1
ATOM 1690 O O . VAL A 1 203 ? -16.344 -25.312 -19.114 1.00 97.69 203 VAL A O 1
ATOM 1693 N N . THR A 1 204 ? -18.298 -24.604 -18.281 1.00 97.44 204 THR A N 1
ATOM 1694 C CA . THR A 1 204 ? -18.991 -25.898 -18.410 1.00 97.44 204 THR A CA 1
ATOM 1695 C C . THR A 1 204 ? -19.128 -26.329 -19.876 1.00 97.44 204 THR A C 1
ATOM 1697 O O . THR A 1 204 ? -18.996 -27.509 -20.203 1.00 97.44 204 THR A O 1
ATOM 1700 N N . LYS A 1 205 ? -19.358 -25.367 -20.782 1.00 97.50 205 LYS A N 1
ATOM 1701 C CA . LYS A 1 205 ? -19.447 -25.616 -22.230 1.00 97.50 205 LYS A CA 1
ATOM 1702 C C . LYS A 1 205 ? -18.085 -25.904 -22.871 1.00 97.50 205 LYS A C 1
ATOM 1704 O O . LYS A 1 205 ? -18.021 -26.730 -23.772 1.00 97.50 205 LYS A O 1
ATOM 1709 N N . ALA A 1 206 ? -17.020 -25.232 -22.433 1.00 97.38 206 ALA A N 1
ATOM 1710 C CA . ALA A 1 206 ? -15.685 -25.344 -23.026 1.00 97.38 206 ALA A CA 1
ATOM 1711 C C . ALA A 1 206 ? -14.577 -25.325 -21.946 1.00 97.38 206 ALA A C 1
ATOM 1713 O O . ALA A 1 206 ? -13.884 -24.310 -21.790 1.00 97.38 206 ALA A O 1
ATOM 1714 N N . PRO A 1 207 ? -14.393 -26.428 -21.193 1.00 97.56 207 PRO A N 1
ATOM 1715 C CA . PRO A 1 207 ? -13.494 -26.463 -20.033 1.00 97.56 207 PRO A CA 1
ATOM 1716 C C . PRO A 1 207 ? -12.003 -26.350 -20.388 1.00 97.56 207 PRO A C 1
ATOM 1718 O O . PRO A 1 207 ? -11.206 -25.871 -19.576 1.00 97.56 207 PRO A O 1
ATOM 1721 N N . GLU A 1 208 ? -11.633 -26.720 -21.616 1.00 97.56 208 GLU A N 1
ATOM 1722 C CA . GLU A 1 208 ? -10.259 -26.682 -22.137 1.00 97.56 208 GLU A CA 1
ATOM 1723 C C . GLU A 1 208 ? -9.740 -25.261 -22.398 1.00 97.56 208 GLU A C 1
ATOM 1725 O O . GLU A 1 208 ? -8.534 -25.034 -22.515 1.00 97.56 208 GLU A O 1
ATOM 1730 N N . LEU A 1 209 ? -10.632 -24.266 -22.476 1.00 97.69 209 LEU A N 1
ATOM 1731 C CA . LEU A 1 209 ? -10.225 -22.894 -22.753 1.00 97.69 209 LEU A CA 1
ATOM 1732 C C . LEU A 1 209 ? -9.336 -22.338 -21.635 1.00 97.69 209 LEU A C 1
ATOM 1734 O O . LEU A 1 209 ? -9.595 -22.489 -20.436 1.00 97.69 209 LEU A O 1
ATOM 1738 N N . SER A 1 210 ? -8.279 -21.638 -22.047 1.00 97.44 210 SER A N 1
ATOM 1739 C CA . SER A 1 210 ? -7.456 -20.853 -21.134 1.00 97.44 210 SER A CA 1
ATOM 1740 C C . SER A 1 210 ? -8.212 -19.606 -20.673 1.00 97.44 210 SER A C 1
ATOM 1742 O O . SER A 1 210 ? -9.129 -19.122 -21.339 1.00 97.44 210 SER A O 1
ATOM 1744 N N . ILE A 1 211 ? -7.789 -19.034 -19.545 1.00 97.88 211 ILE A N 1
ATOM 1745 C CA . ILE A 1 211 ? -8.395 -17.817 -18.981 1.00 97.88 211 ILE A CA 1
ATOM 1746 C C . ILE A 1 211 ? -8.336 -16.654 -19.987 1.00 97.88 211 ILE A C 1
ATOM 1748 O O . ILE A 1 211 ? -9.293 -15.894 -20.105 1.00 97.88 211 ILE A O 1
ATOM 1752 N N . GLY A 1 212 ? -7.251 -16.555 -20.765 1.00 97.62 212 GLY A N 1
ATOM 1753 C CA . GLY A 1 212 ? -7.118 -15.562 -21.834 1.00 97.62 212 GLY A CA 1
ATOM 1754 C C . GLY A 1 212 ? -8.144 -15.753 -22.955 1.00 97.62 212 GLY A C 1
ATOM 1755 O O . GLY A 1 212 ? -8.799 -14.792 -23.347 1.00 97.62 212 GLY A O 1
ATOM 1756 N N . LYS A 1 213 ? -8.359 -16.996 -23.413 1.00 97.94 213 LYS A N 1
ATOM 1757 C CA . LYS A 1 213 ? -9.385 -17.305 -24.425 1.00 97.94 213 LYS A CA 1
ATOM 1758 C C . LYS A 1 213 ? -10.805 -17.066 -23.897 1.00 97.94 213 LYS A C 1
ATOM 1760 O O . LYS A 1 213 ? -11.666 -16.618 -24.646 1.00 97.94 213 LYS A O 1
ATOM 1765 N N . LEU A 1 214 ? -11.057 -17.325 -22.611 1.00 97.44 214 LEU A N 1
ATOM 1766 C CA . LEU A 1 214 ? -12.334 -16.985 -21.972 1.00 97.44 214 LEU A CA 1
ATOM 1767 C C . LEU A 1 214 ? -12.567 -15.469 -21.951 1.00 97.44 214 LEU A C 1
ATOM 1769 O O . LEU A 1 214 ? -13.674 -15.032 -22.250 1.00 97.44 214 LEU A O 1
ATOM 1773 N N . ALA A 1 215 ? -11.531 -14.675 -21.666 1.00 97.25 215 ALA A N 1
ATOM 1774 C CA . ALA A 1 215 ? -11.610 -13.212 -21.660 1.00 97.25 215 ALA A CA 1
ATOM 1775 C C . ALA A 1 215 ? -11.826 -12.596 -23.046 1.00 97.25 215 ALA A C 1
ATOM 1777 O O . ALA A 1 215 ? -12.417 -11.534 -23.146 1.00 97.25 215 ALA A O 1
ATOM 1778 N N . GLN A 1 216 ? -11.392 -13.258 -24.120 1.00 97.62 216 GLN A N 1
ATOM 1779 C CA . GLN A 1 216 ? -11.722 -12.827 -25.484 1.00 97.62 216 GLN A CA 1
ATOM 1780 C C . GLN A 1 216 ? -13.200 -13.064 -25.826 1.00 97.62 216 GLN A C 1
ATOM 1782 O O . GLN A 1 216 ? -13.769 -12.345 -26.639 1.00 97.62 216 GLN A O 1
ATOM 1787 N N . LYS A 1 217 ? -13.827 -14.079 -25.214 1.00 97.44 217 LYS A N 1
ATOM 1788 C CA . LYS A 1 217 ? -15.224 -14.475 -25.472 1.00 97.44 217 LYS A CA 1
ATOM 1789 C C . LYS A 1 217 ? -16.240 -13.830 -24.528 1.00 97.44 217 LYS A C 1
ATOM 1791 O O . LYS A 1 217 ? -17.439 -14.056 -24.686 1.00 97.44 217 LYS A O 1
ATOM 1796 N N . LEU A 1 218 ? -15.784 -13.103 -23.515 1.00 96.06 218 LEU A N 1
ATOM 1797 C CA . LEU A 1 218 ? -16.619 -12.494 -22.487 1.00 96.06 218 LEU A CA 1
ATOM 1798 C C . LEU A 1 218 ? -16.247 -11.016 -22.338 1.00 96.06 218 LEU A C 1
ATOM 1800 O O . LEU A 1 218 ? -15.072 -10.685 -22.451 1.00 96.06 218 LEU A O 1
ATOM 1804 N N . PRO A 1 219 ? -17.195 -10.124 -22.010 1.00 95.06 219 PRO A N 1
ATOM 1805 C CA . PRO A 1 219 ? -16.930 -8.692 -21.849 1.00 95.06 219 PRO A CA 1
ATOM 1806 C C . PRO A 1 219 ? -16.235 -8.371 -20.508 1.00 95.06 219 PRO A C 1
ATOM 1808 O O . PRO A 1 219 ? -16.530 -7.370 -19.860 1.00 95.06 219 PRO A O 1
ATOM 1811 N N . TYR A 1 220 ? -15.325 -9.234 -20.047 1.00 95.00 220 TYR A N 1
ATOM 1812 C CA . TYR A 1 220 ? -14.684 -9.140 -18.738 1.00 95.00 220 TYR A CA 1
ATOM 1813 C C . TYR A 1 220 ? -13.166 -9.234 -18.851 1.00 95.00 220 TYR A C 1
ATOM 1815 O O . TYR A 1 220 ? -12.618 -10.018 -19.622 1.00 95.00 220 TYR A O 1
ATOM 1823 N N . SER A 1 221 ? -12.466 -8.470 -18.011 1.00 95.06 221 SER A N 1
ATOM 1824 C CA . SER A 1 221 ? -11.004 -8.545 -17.938 1.00 95.06 221 SER A CA 1
ATOM 1825 C C . SER A 1 221 ? -10.515 -9.943 -17.529 1.00 95.06 221 SER A C 1
ATOM 1827 O O . SER A 1 221 ? -11.146 -10.625 -16.716 1.00 95.06 221 SER A O 1
ATOM 1829 N N . ILE A 1 222 ? -9.326 -10.322 -18.011 1.00 97.06 222 ILE A N 1
ATOM 1830 C CA . ILE A 1 222 ? -8.642 -11.579 -17.652 1.00 97.06 222 ILE A CA 1
ATOM 1831 C C . ILE A 1 222 ? -8.562 -11.753 -16.127 1.00 97.06 222 ILE A C 1
ATOM 1833 O O . ILE A 1 222 ? -8.847 -12.830 -15.605 1.00 97.06 222 ILE A O 1
ATOM 1837 N N . HIS A 1 223 ? -8.218 -10.687 -15.394 1.00 94.44 223 HIS A N 1
ATOM 1838 C CA . HIS A 1 223 ? -8.143 -10.720 -13.932 1.00 94.44 223 HIS A CA 1
ATOM 1839 C C . HIS A 1 223 ? -9.503 -10.923 -13.260 1.00 94.44 223 HIS A C 1
ATOM 1841 O O . HIS A 1 223 ? -9.576 -11.600 -12.236 1.00 94.44 223 HIS A O 1
ATOM 1847 N N . GLY A 1 224 ? -10.575 -10.364 -13.825 1.00 93.31 224 GLY A N 1
ATOM 1848 C CA . GLY A 1 224 ? -11.927 -10.562 -13.313 1.00 93.31 224 GLY A CA 1
ATOM 1849 C C . GLY A 1 224 ? -12.357 -12.024 -13.404 1.00 93.31 224 GLY A C 1
ATOM 1850 O O . GLY A 1 224 ? -12.732 -12.620 -12.397 1.00 93.31 224 GLY A O 1
ATOM 1851 N N . ILE A 1 225 ? -12.174 -12.627 -14.581 1.00 96.19 225 ILE A N 1
ATOM 1852 C CA . ILE A 1 225 ? -12.452 -14.051 -14.805 1.00 96.19 225 ILE A CA 1
ATOM 1853 C C . ILE A 1 225 ? -11.582 -14.914 -13.889 1.00 96.19 225 ILE A C 1
ATOM 1855 O O . ILE A 1 225 ? -12.098 -15.807 -13.224 1.00 96.19 225 ILE A O 1
ATOM 1859 N N . TYR A 1 226 ? -10.282 -14.622 -13.785 1.00 96.44 226 TYR A N 1
ATOM 1860 C CA . TYR A 1 226 ? -9.380 -15.338 -12.880 1.00 96.44 226 TYR A CA 1
ATOM 1861 C C . TYR A 1 226 ? -9.873 -15.327 -11.426 1.00 96.44 226 TYR A C 1
ATOM 1863 O O . TYR A 1 226 ? -9.847 -16.366 -10.774 1.00 96.44 226 TYR A O 1
ATOM 1871 N N . ASN A 1 227 ? -10.343 -14.184 -10.915 1.00 94.12 227 ASN A N 1
ATOM 1872 C CA . ASN A 1 227 ? -10.841 -14.082 -9.542 1.00 94.12 227 ASN A CA 1
ATOM 1873 C C . ASN A 1 227 ? -12.101 -14.925 -9.318 1.00 94.12 227 ASN A C 1
ATOM 1875 O O . ASN A 1 227 ? -12.196 -15.599 -8.291 1.00 94.12 227 ASN A O 1
ATOM 1879 N N . VAL A 1 228 ? -13.028 -14.925 -10.282 1.00 95.19 228 VAL A N 1
ATOM 1880 C CA . VAL A 1 228 ? -14.215 -15.789 -10.238 1.00 95.19 228 VAL A CA 1
ATOM 1881 C C . VAL A 1 228 ? -13.786 -17.253 -10.250 1.00 95.19 228 VAL A C 1
ATOM 1883 O O . VAL A 1 228 ? -14.142 -17.994 -9.345 1.00 95.19 228 VAL A O 1
ATOM 1886 N N . LEU A 1 229 ? -12.932 -17.677 -11.184 1.00 96.56 229 LEU A N 1
ATOM 1887 C CA . LEU A 1 229 ? -12.456 -19.064 -11.229 1.00 96.56 229 LEU A CA 1
ATOM 1888 C C . LEU A 1 229 ? -11.715 -19.469 -9.951 1.00 96.56 229 LEU A C 1
ATOM 1890 O O . LEU A 1 229 ? -11.919 -20.569 -9.448 1.00 96.56 229 LEU A O 1
ATOM 1894 N N . LYS A 1 230 ? -10.901 -18.576 -9.383 1.00 96.12 230 LYS A N 1
ATOM 1895 C CA . LYS A 1 230 ? -10.190 -18.805 -8.123 1.00 96.12 230 LYS A CA 1
ATOM 1896 C C . LYS A 1 230 ? -11.140 -19.030 -6.947 1.00 96.12 230 LYS A C 1
ATOM 1898 O O . LYS A 1 230 ? -10.858 -19.898 -6.130 1.00 96.12 230 LYS A O 1
ATOM 1903 N N . LYS A 1 231 ? -12.259 -18.299 -6.879 1.00 93.81 231 LYS A N 1
ATOM 1904 C CA . LYS A 1 231 ? -13.305 -18.480 -5.853 1.00 93.81 231 LYS A CA 1
ATOM 1905 C C . LYS A 1 231 ? -13.877 -19.905 -5.856 1.00 93.81 231 LYS A C 1
ATOM 1907 O O . LYS A 1 231 ? -14.176 -20.423 -4.790 1.00 93.81 231 LYS A O 1
ATOM 1912 N N . TYR A 1 232 ? -13.966 -20.538 -7.028 1.00 96.25 232 TYR A N 1
ATOM 1913 C CA . TYR A 1 232 ? -14.486 -21.901 -7.208 1.00 96.25 232 TYR A CA 1
ATOM 1914 C C . TYR A 1 232 ? -13.394 -22.981 -7.347 1.00 96.25 232 TYR A C 1
ATOM 1916 O O . TYR A 1 232 ? -13.708 -24.124 -7.659 1.00 96.25 232 TYR A O 1
ATOM 1924 N N . GLY A 1 233 ? -12.109 -22.646 -7.172 1.00 96.69 233 GLY A N 1
ATOM 1925 C CA . GLY A 1 233 ? -11.006 -23.600 -7.367 1.00 96.69 233 GLY A CA 1
ATOM 1926 C C . GLY A 1 233 ? -10.765 -24.026 -8.828 1.00 96.69 233 GLY A C 1
ATOM 1927 O O . GLY A 1 233 ? -10.110 -25.029 -9.080 1.00 96.69 233 GLY A O 1
ATOM 1928 N N . LEU A 1 234 ? -11.258 -23.261 -9.810 1.00 97.56 234 LEU A N 1
ATOM 1929 C CA . LEU A 1 234 ? -11.252 -23.581 -11.249 1.00 97.56 234 LEU A CA 1
ATOM 1930 C C . LEU A 1 234 ? -10.107 -22.912 -12.038 1.00 97.56 234 LEU A C 1
ATOM 1932 O O . LEU A 1 234 ? -10.200 -22.693 -13.252 1.00 97.56 234 LEU A O 1
ATOM 1936 N N . THR A 1 235 ? -9.020 -22.533 -11.364 1.00 97.06 235 THR A N 1
ATOM 1937 C CA . THR A 1 235 ? -7.868 -21.860 -11.996 1.00 97.06 235 THR A CA 1
ATOM 1938 C C . THR A 1 235 ? -7.139 -22.768 -12.984 1.00 97.06 235 THR A C 1
ATOM 1940 O O . THR A 1 235 ? -6.711 -22.312 -14.048 1.00 97.06 235 THR A O 1
ATOM 1943 N N . HIS A 1 236 ? -7.044 -24.059 -12.674 1.00 97.19 236 HIS A N 1
ATOM 1944 C CA . HIS A 1 236 ? -6.345 -25.056 -13.486 1.00 97.19 236 HIS A CA 1
ATOM 1945 C C . HIS A 1 236 ? -7.275 -25.711 -14.517 1.00 97.19 236 HIS A C 1
ATOM 1947 O O . HIS A 1 236 ? -8.478 -25.829 -14.293 1.00 97.19 236 HIS A O 1
ATOM 1953 N N . GLY A 1 237 ? -6.714 -26.140 -15.655 1.00 96.81 237 GLY A N 1
ATOM 1954 C CA . GLY A 1 237 ? -7.474 -26.790 -16.733 1.00 96.81 237 GLY A CA 1
ATOM 1955 C C . GLY A 1 237 ? -8.178 -28.068 -16.274 1.00 96.81 237 GLY A C 1
ATOM 1956 O O . GLY A 1 237 ? -9.383 -28.195 -16.464 1.00 96.81 237 GLY A O 1
ATOM 1957 N N . GLY A 1 238 ? -7.463 -28.950 -15.567 1.00 97.56 238 GLY A N 1
ATOM 1958 C CA . GLY A 1 238 ? -8.040 -30.184 -15.019 1.00 97.56 238 GLY A CA 1
ATOM 1959 C C . GLY A 1 238 ? -9.218 -29.932 -14.072 1.00 97.56 238 GLY A C 1
ATOM 1960 O O . GLY A 1 238 ? -10.251 -30.581 -14.192 1.00 97.56 238 GLY A O 1
ATOM 1961 N N . ALA A 1 239 ? -9.122 -28.913 -13.209 1.00 97.75 239 ALA A N 1
ATOM 1962 C CA . ALA A 1 239 ? -10.215 -28.534 -12.312 1.00 97.75 239 ALA A CA 1
ATOM 1963 C C . ALA A 1 239 ? -11.470 -28.077 -13.079 1.00 97.75 239 ALA A C 1
ATOM 1965 O O . ALA A 1 239 ? -12.587 -28.399 -12.682 1.00 97.75 239 ALA A O 1
ATOM 1966 N N . ARG A 1 240 ? -11.306 -27.373 -14.210 1.00 98.00 240 ARG A N 1
ATOM 1967 C CA . ARG A 1 240 ? -12.431 -26.983 -15.078 1.00 98.00 240 ARG A CA 1
ATOM 1968 C C . ARG A 1 240 ? -13.083 -28.176 -15.764 1.00 98.00 240 ARG A C 1
ATOM 1970 O O . ARG A 1 240 ? -14.305 -28.206 -15.849 1.00 98.00 240 ARG A O 1
ATOM 1977 N N . ILE A 1 241 ? -12.291 -29.141 -16.230 1.00 97.81 241 ILE A N 1
ATOM 1978 C CA . ILE A 1 241 ? -12.796 -30.369 -16.863 1.00 97.81 241 ILE A CA 1
ATOM 1979 C C . ILE A 1 241 ? -13.593 -31.191 -15.846 1.00 97.81 241 ILE A C 1
ATOM 1981 O O . ILE A 1 241 ? -14.741 -31.538 -16.117 1.00 97.81 241 ILE A O 1
ATOM 1985 N N . ALA A 1 242 ? -13.038 -31.410 -14.649 1.00 96.94 242 ALA A N 1
ATOM 1986 C CA . ALA A 1 242 ? -13.717 -32.122 -13.567 1.00 96.94 242 ALA A CA 1
ATOM 1987 C C . ALA A 1 242 ? -15.022 -31.424 -13.145 1.00 96.94 242 ALA A C 1
ATOM 1989 O O . ALA A 1 242 ? -16.057 -32.067 -12.980 1.00 96.94 242 ALA A O 1
ATOM 1990 N N . TYR A 1 243 ? -15.001 -30.093 -13.034 1.00 97.00 243 TYR A N 1
ATOM 1991 C CA . TYR A 1 243 ? -16.197 -29.303 -12.745 1.00 97.00 243 TYR A CA 1
ATOM 1992 C C . TYR A 1 243 ? -17.249 -29.393 -13.858 1.00 97.00 243 TYR A C 1
ATOM 1994 O O . TYR A 1 243 ? -18.435 -29.532 -13.578 1.00 97.00 243 TYR A O 1
ATOM 2002 N N . ALA A 1 244 ? -16.839 -29.339 -15.127 1.00 97.12 244 ALA A N 1
ATOM 2003 C CA . ALA A 1 244 ? -17.763 -29.471 -16.250 1.00 97.12 244 ALA A CA 1
ATOM 2004 C C . ALA A 1 244 ? -18.403 -30.868 -16.299 1.00 97.12 244 ALA A C 1
ATOM 2006 O O . ALA A 1 244 ? -19.601 -30.976 -16.556 1.00 97.12 244 ALA A O 1
ATOM 2007 N N . ALA A 1 245 ? -17.630 -31.919 -16.009 1.00 96.12 245 ALA A N 1
ATOM 2008 C CA . ALA A 1 245 ? -18.129 -33.287 -15.912 1.00 96.12 245 ALA A CA 1
ATOM 2009 C C . ALA A 1 245 ? -19.170 -33.432 -14.788 1.00 96.12 245 ALA A C 1
ATOM 2011 O O . ALA A 1 245 ? -20.254 -33.959 -15.033 1.00 96.12 245 ALA A O 1
ATOM 2012 N N . SER A 1 246 ? -18.901 -32.877 -13.599 1.00 95.19 246 SER A N 1
ATOM 2013 C CA . SER A 1 246 ? -19.828 -32.966 -12.460 1.00 95.19 246 SER A CA 1
ATOM 2014 C C . SER A 1 246 ? -21.125 -32.173 -12.644 1.00 95.19 246 SER A C 1
ATOM 2016 O O . SER A 1 246 ? -22.157 -32.542 -12.088 1.00 95.19 246 SER A O 1
ATOM 2018 N N . GLN A 1 247 ? -21.121 -31.097 -13.442 1.00 94.12 247 GLN A N 1
ATOM 2019 C CA . GLN A 1 247 ? -22.364 -30.400 -13.795 1.00 94.12 247 GLN A CA 1
ATOM 2020 C C . GLN A 1 247 ? -23.202 -31.169 -14.824 1.00 94.12 247 GLN A C 1
ATOM 2022 O O . GLN A 1 247 ? -24.424 -31.045 -14.802 1.00 94.12 247 GLN A O 1
ATOM 2027 N N . ARG A 1 248 ? -22.578 -31.960 -15.712 1.00 89.31 248 ARG A N 1
ATOM 2028 C CA . ARG A 1 248 ? -23.297 -32.810 -16.682 1.00 89.31 248 ARG A CA 1
ATOM 2029 C C . ARG A 1 248 ? -23.930 -34.026 -16.021 1.00 89.31 248 ARG A C 1
ATOM 2031 O O . ARG A 1 248 ? -25.004 -34.443 -16.428 1.00 89.31 248 ARG A O 1
ATOM 2038 N N . SER A 1 249 ? -23.273 -34.576 -15.003 1.00 79.88 249 SER A N 1
ATOM 2039 C CA . SER A 1 249 ? -23.726 -35.777 -14.306 1.00 79.88 249 SER A CA 1
ATOM 2040 C C . SER A 1 249 ? -24.788 -35.515 -13.243 1.00 79.88 249 SER A C 1
ATOM 2042 O O . SER A 1 249 ? -25.095 -36.435 -12.498 1.00 79.88 249 SER A O 1
ATOM 2044 N N . LYS A 1 250 ? -25.332 -34.296 -13.111 1.00 73.00 250 LYS A N 1
ATOM 2045 C CA . LYS A 1 250 ? -26.525 -34.084 -12.285 1.00 73.00 250 LYS A CA 1
ATOM 2046 C C . LYS A 1 250 ? -27.696 -34.720 -13.029 1.00 73.00 250 LYS A C 1
ATOM 2048 O O . LYS A 1 250 ? -28.137 -34.123 -14.014 1.00 73.00 250 LYS A O 1
ATOM 2053 N N . PRO A 1 251 ? -28.180 -35.910 -12.618 1.00 63.22 251 PRO A N 1
ATOM 2054 C CA . PRO A 1 251 ? -29.341 -36.491 -13.261 1.00 63.22 251 PRO A CA 1
ATOM 2055 C C . PRO A 1 251 ? -30.465 -35.474 -13.124 1.00 63.22 251 PRO A C 1
ATOM 2057 O O . PRO A 1 251 ? -30.736 -34.971 -12.030 1.00 63.22 251 PRO A O 1
ATOM 2060 N N . SER A 1 252 ? -31.089 -35.124 -14.244 1.00 63.16 252 SER A N 1
ATOM 2061 C CA . SER A 1 252 ? -32.368 -34.443 -14.207 1.00 63.16 252 SER A CA 1
ATOM 2062 C C . SER A 1 252 ? -33.341 -35.419 -13.556 1.00 63.16 252 SER A C 1
ATOM 2064 O O . SER A 1 252 ? -33.961 -36.234 -14.237 1.00 63.16 252 SER A O 1
ATOM 2066 N N . PHE A 1 253 ? -33.454 -35.363 -12.230 1.00 57.03 253 PHE A N 1
ATOM 2067 C CA . PHE A 1 253 ? -34.623 -35.845 -11.515 1.00 57.03 253 PHE A CA 1
ATOM 2068 C C . PHE A 1 253 ? -35.778 -34.932 -11.926 1.00 57.03 253 PHE A C 1
ATOM 2070 O O . PHE A 1 253 ? -36.241 -34.091 -11.165 1.00 57.03 253 PHE A O 1
ATOM 2077 N N . LEU A 1 254 ? -36.210 -35.047 -13.181 1.00 62.19 254 LEU A N 1
ATOM 2078 C CA . LEU A 1 254 ? -37.599 -34.793 -13.479 1.00 62.19 254 LEU A CA 1
ATOM 2079 C C . LEU A 1 254 ? -38.316 -35.928 -12.752 1.00 62.19 254 LEU A C 1
ATOM 2081 O O . LEU A 1 254 ? -38.068 -37.088 -13.097 1.00 62.19 254 LEU A O 1
ATOM 2085 N N . PRO A 1 255 ? -39.116 -35.648 -11.708 1.00 58.03 255 PRO A N 1
ATOM 2086 C CA . PRO A 1 255 ? -39.995 -36.668 -11.179 1.00 58.03 255 PRO A CA 1
ATOM 2087 C C . PRO A 1 255 ? -40.825 -37.137 -12.371 1.00 58.03 255 PRO A C 1
ATOM 2089 O O . PRO A 1 255 ? -41.588 -36.363 -12.950 1.00 58.03 255 PRO A O 1
ATOM 2092 N N . ARG A 1 256 ? -40.599 -38.380 -12.801 1.00 62.53 256 ARG A N 1
ATOM 2093 C CA . ARG A 1 256 ? -41.410 -39.053 -13.811 1.00 62.53 256 ARG A CA 1
ATOM 2094 C C . ARG A 1 256 ? -42.785 -39.252 -13.180 1.00 62.53 256 ARG A C 1
ATOM 2096 O O . ARG A 1 256 ? -43.098 -40.311 -12.656 1.00 62.53 256 ARG A O 1
ATOM 2103 N N . PHE A 1 257 ? -43.590 -38.193 -13.155 1.00 63.22 257 PHE A N 1
ATOM 2104 C CA . PHE A 1 257 ? -44.955 -38.221 -12.639 1.00 63.22 257 PHE A CA 1
ATOM 2105 C C . PHE A 1 257 ? -45.769 -39.305 -13.362 1.00 63.22 257 PHE A C 1
ATOM 2107 O O . PHE A 1 257 ? -46.544 -40.018 -12.733 1.00 63.22 257 PHE A O 1
ATOM 2114 N N . LEU A 1 258 ? -45.484 -39.518 -14.652 1.00 63.97 258 LEU A N 1
ATOM 2115 C CA . LEU A 1 258 ? -46.057 -40.606 -15.444 1.00 63.97 258 LEU A CA 1
ATOM 2116 C C . LEU A 1 258 ? -45.600 -42.005 -14.998 1.00 63.97 258 LEU A C 1
ATOM 2118 O O . LEU A 1 258 ? -46.418 -42.918 -15.010 1.00 63.97 258 LEU A O 1
ATOM 2122 N N . ASP A 1 259 ? -44.361 -42.184 -14.528 1.00 61.56 259 ASP A N 1
ATOM 2123 C CA . ASP A 1 259 ? -43.918 -43.492 -14.013 1.00 61.56 259 ASP A CA 1
ATOM 2124 C C . ASP A 1 259 ? -44.566 -43.810 -12.665 1.00 61.56 259 ASP A C 1
ATOM 2126 O O . ASP A 1 259 ? -44.837 -44.970 -12.371 1.00 61.56 259 ASP A O 1
ATOM 2130 N N . ARG A 1 260 ? -44.889 -42.784 -11.865 1.00 62.59 260 ARG A N 1
ATOM 2131 C CA . ARG A 1 260 ? -45.637 -42.969 -10.617 1.00 62.59 260 ARG A CA 1
ATOM 2132 C C . ARG A 1 260 ? -47.094 -43.360 -10.877 1.00 62.59 260 ARG A C 1
ATOM 2134 O O . ARG A 1 260 ? -47.613 -44.208 -10.167 1.00 62.59 260 ARG A O 1
ATOM 2141 N N . ILE A 1 261 ? -47.735 -42.791 -11.904 1.0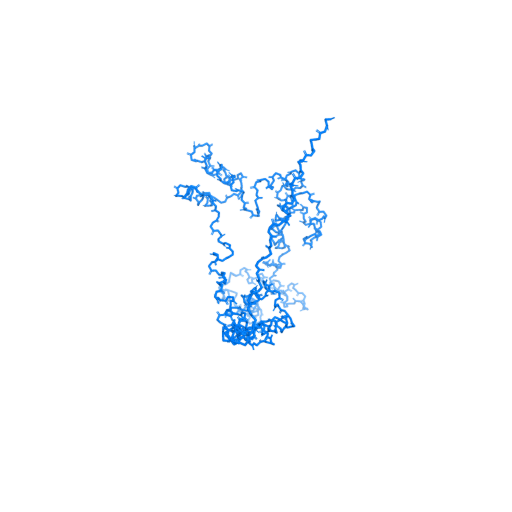0 66.88 261 ILE A N 1
ATOM 2142 C CA . ILE A 1 261 ? -49.092 -43.196 -12.316 1.00 66.88 261 ILE A CA 1
ATOM 2143 C C . ILE A 1 261 ? -49.089 -44.634 -12.848 1.00 66.88 261 ILE A C 1
ATOM 2145 O O . ILE A 1 261 ? -49.999 -45.393 -12.532 1.00 66.88 261 ILE A O 1
ATOM 2149 N N . ARG A 1 262 ? -48.058 -45.029 -13.604 1.00 65.94 262 ARG A N 1
ATOM 2150 C CA . ARG A 1 262 ? -47.941 -46.387 -14.148 1.00 65.94 262 ARG A CA 1
ATOM 2151 C C . ARG A 1 262 ? -47.738 -47.445 -13.057 1.00 65.94 262 ARG A C 1
ATOM 2153 O O . ARG A 1 262 ? -48.400 -48.472 -13.097 1.00 65.94 262 ARG A O 1
ATOM 2160 N N . LEU A 1 263 ? -46.909 -47.153 -12.051 1.00 66.12 263 LEU A N 1
ATOM 2161 C CA . LEU A 1 263 ? -46.707 -48.020 -10.881 1.00 66.12 263 LEU A CA 1
ATOM 2162 C C . LEU A 1 263 ? -47.985 -48.207 -10.051 1.00 66.12 263 LEU A C 1
ATOM 2164 O O . LEU A 1 263 ? -48.301 -49.326 -9.670 1.00 66.12 263 LEU A O 1
ATOM 2168 N N . VAL A 1 264 ? -48.755 -47.136 -9.828 1.00 64.88 264 VAL A N 1
ATOM 2169 C CA . VAL A 1 264 ? -50.025 -47.226 -9.081 1.00 64.88 264 VAL A CA 1
ATOM 2170 C C . VAL A 1 264 ? -51.085 -48.018 -9.855 1.00 64.88 264 VAL A C 1
ATOM 2172 O O . VAL A 1 264 ? -51.901 -48.701 -9.245 1.00 64.88 264 VAL A O 1
ATOM 2175 N N . TRP A 1 265 ? -51.079 -47.952 -11.189 1.00 61.34 265 TRP A N 1
ATOM 2176 C CA . TRP A 1 265 ? -52.004 -48.731 -12.017 1.00 61.34 265 TRP A CA 1
ATOM 2177 C C . TRP A 1 265 ? -51.636 -50.219 -12.102 1.00 61.34 265 TRP A C 1
ATOM 2179 O O . TRP A 1 265 ? -52.535 -51.049 -12.176 1.00 61.34 265 TRP A O 1
ATOM 2189 N N . GLU A 1 266 ? -50.347 -50.569 -12.063 1.00 64.81 266 GLU A N 1
ATOM 2190 C CA . GLU A 1 266 ? -49.897 -51.971 -12.048 1.00 64.81 266 GLU A CA 1
ATOM 2191 C C . GLU A 1 266 ? -50.053 -52.638 -10.667 1.00 64.81 266 GLU A C 1
ATOM 2193 O O . GLU A 1 266 ? -50.298 -53.839 -10.601 1.00 64.81 266 GLU A O 1
ATOM 2198 N N . GLU A 1 267 ? -49.999 -51.878 -9.566 1.00 63.69 267 GLU A N 1
ATOM 2199 C CA . GLU A 1 267 ? -50.306 -52.388 -8.216 1.00 63.69 267 GLU A CA 1
ATOM 2200 C C . GLU A 1 267 ? -51.812 -52.539 -7.942 1.00 63.69 267 GLU A C 1
ATOM 2202 O O . GLU A 1 267 ? -52.199 -53.210 -6.984 1.00 63.69 267 GLU A O 1
ATOM 2207 N N . PHE A 1 268 ? -52.684 -51.988 -8.793 1.00 58.31 268 PHE A N 1
ATOM 2208 C CA . PHE A 1 268 ? -54.136 -52.162 -8.697 1.00 58.31 268 PHE A CA 1
ATOM 2209 C C . PHE A 1 268 ? -54.586 -53.495 -9.322 1.00 58.31 268 PHE A C 1
ATOM 2211 O O . PHE A 1 268 ? -55.421 -53.546 -10.222 1.00 58.31 268 PHE A O 1
ATOM 2218 N N . ILE A 1 269 ? -54.035 -54.608 -8.832 1.00 58.47 269 ILE A N 1
ATOM 2219 C CA . ILE A 1 269 ? -54.602 -55.938 -9.074 1.00 58.47 269 ILE A CA 1
ATOM 2220 C C . ILE A 1 269 ? -55.813 -56.077 -8.130 1.00 58.47 269 ILE A C 1
ATOM 2222 O O . ILE A 1 269 ? -55.618 -56.095 -6.915 1.00 58.47 269 ILE A O 1
ATOM 2226 N N . PRO A 1 270 ? -57.064 -56.198 -8.621 1.00 58.62 270 PRO A N 1
ATOM 2227 C CA . PRO A 1 270 ? -58.273 -56.156 -7.782 1.00 58.62 270 PRO A CA 1
ATOM 2228 C C . PRO A 1 270 ? -58.474 -57.353 -6.833 1.00 58.62 270 PRO A C 1
ATOM 2230 O O . PRO A 1 270 ? -59.559 -57.513 -6.282 1.00 58.62 270 PRO A O 1
ATOM 2233 N N . SER A 1 271 ? -57.482 -58.231 -6.661 1.00 56.81 271 SER A N 1
ATOM 2234 C CA . SER A 1 271 ? -57.647 -59.528 -5.991 1.00 56.81 271 SER A CA 1
ATOM 2235 C C . SER A 1 271 ? -57.054 -59.618 -4.582 1.00 56.81 271 SER A C 1
ATOM 2237 O O . SER A 1 271 ? -57.090 -60.692 -3.990 1.00 56.81 271 SER A O 1
ATOM 2239 N N . LEU A 1 272 ? -56.519 -58.531 -4.021 1.00 53.84 272 LEU A N 1
ATOM 2240 C CA . LEU A 1 272 ? -56.022 -58.501 -2.642 1.00 53.84 272 LEU A CA 1
ATOM 2241 C C . LEU A 1 272 ? -56.765 -57.422 -1.857 1.00 53.84 272 LEU A C 1
ATOM 2243 O O . LEU A 1 272 ? -56.407 -56.247 -1.876 1.00 53.84 272 LEU A O 1
ATOM 2247 N N . ALA A 1 273 ? -57.831 -57.838 -1.171 1.00 63.75 273 ALA A N 1
ATOM 2248 C CA . ALA A 1 273 ? -58.467 -57.010 -0.158 1.00 63.75 273 ALA A CA 1
ATOM 2249 C C . ALA A 1 273 ? -57.410 -56.592 0.888 1.00 63.75 273 ALA A C 1
ATOM 2251 O O . ALA A 1 273 ? -56.615 -57.438 1.313 1.00 63.75 273 ALA A O 1
ATOM 2252 N N . PRO A 1 274 ? -57.364 -55.312 1.296 1.00 65.06 274 PRO A N 1
ATOM 2253 C CA . PRO A 1 274 ? -56.402 -54.845 2.283 1.00 65.06 274 PRO A CA 1
ATOM 2254 C C . PRO A 1 274 ? -56.612 -55.588 3.606 1.00 65.06 274 PRO A C 1
ATOM 2256 O O . PRO A 1 274 ? -57.733 -55.682 4.107 1.00 65.06 274 PRO A O 1
ATOM 2259 N N . ALA A 1 275 ? -55.524 -56.135 4.153 1.00 70.75 275 ALA A N 1
ATOM 2260 C CA . ALA A 1 275 ? -55.536 -56.809 5.444 1.00 70.75 275 ALA A CA 1
ATOM 2261 C C . ALA A 1 275 ? -56.064 -55.862 6.542 1.00 70.75 275 ALA A C 1
ATOM 2263 O O . ALA A 1 275 ? -55.765 -54.663 6.510 1.00 70.75 275 ALA A O 1
ATOM 2264 N N . PRO A 1 276 ? -56.846 -56.375 7.509 1.00 74.12 276 PRO A N 1
ATOM 2265 C CA . PRO A 1 276 ? -57.379 -55.561 8.591 1.00 74.12 276 PRO A CA 1
ATOM 2266 C C . PRO A 1 276 ? -56.243 -54.945 9.427 1.00 74.12 276 PRO A C 1
ATOM 2268 O O . PRO A 1 276 ? -55.181 -55.557 9.575 1.00 74.12 276 PRO A O 1
ATOM 2271 N N . PRO A 1 277 ? -56.438 -53.729 9.967 1.00 77.25 277 PRO A N 1
ATOM 2272 C CA . PRO A 1 277 ? -55.417 -53.043 10.747 1.00 77.25 277 PRO A CA 1
ATOM 2273 C C . PRO A 1 277 ? -55.045 -53.841 12.011 1.00 77.25 277 PRO A C 1
ATOM 2275 O O . PRO A 1 277 ? -55.924 -54.444 12.630 1.00 77.25 277 PRO A O 1
ATOM 2278 N N . PRO A 1 278 ? -53.759 -53.840 12.413 1.00 70.00 278 PRO A N 1
ATOM 2279 C CA . PRO A 1 278 ? -53.304 -54.534 13.611 1.00 70.00 278 PRO A CA 1
ATOM 2280 C C . PRO A 1 278 ? -53.909 -53.911 14.874 1.00 70.00 278 PRO A C 1
ATOM 2282 O O . PRO A 1 278 ? -53.974 -52.687 15.013 1.00 70.00 278 PRO A O 1
ATOM 2285 N N . SER A 1 279 ? -54.344 -54.769 15.796 1.00 66.31 279 SER A N 1
ATOM 2286 C CA . SER A 1 279 ? -54.916 -54.371 17.082 1.00 66.31 279 SER A CA 1
ATOM 2287 C C . SER A 1 279 ? -53.896 -53.606 17.944 1.00 66.31 279 SER A C 1
ATOM 2289 O O . SER A 1 279 ? -52.726 -53.992 17.993 1.00 66.31 279 SER A O 1
ATOM 2291 N N . PRO A 1 280 ? -54.314 -52.532 18.641 1.00 62.22 280 PRO A N 1
ATOM 2292 C CA . PRO A 1 280 ? -53.436 -51.703 19.461 1.00 62.22 280 PRO A CA 1
ATOM 2293 C C . PRO A 1 280 ? -53.171 -52.355 20.827 1.00 62.22 280 PRO A C 1
ATOM 2295 O O . PRO A 1 280 ? -53.681 -51.908 21.849 1.00 62.22 280 PRO A O 1
ATOM 2298 N N . GLU A 1 281 ? -52.355 -53.406 20.860 1.00 57.91 281 GLU A N 1
ATOM 2299 C CA . GLU A 1 281 ? -51.800 -53.956 22.101 1.00 57.91 281 GLU A CA 1
ATOM 2300 C C . GLU A 1 281 ? -50.295 -53.679 22.146 1.00 57.91 281 GLU A C 1
ATOM 2302 O O . GLU A 1 281 ? -49.526 -54.226 21.359 1.00 57.91 281 GLU A O 1
ATOM 2307 N N . GLY A 1 282 ? -49.865 -52.808 23.067 1.00 58.88 282 GLY A N 1
ATOM 2308 C CA . GLY A 1 282 ? -48.444 -52.675 23.410 1.00 58.88 282 GLY A CA 1
ATOM 2309 C C . GLY A 1 282 ? -47.839 -51.272 23.354 1.00 58.88 282 GLY A C 1
ATOM 2310 O O . GLY A 1 282 ? -46.701 -51.126 22.916 1.00 58.88 282 GLY A O 1
ATOM 2311 N N . TYR A 1 283 ? -48.528 -50.237 23.843 1.00 57.16 283 TYR A N 1
ATOM 2312 C CA . TYR A 1 283 ? -47.823 -49.029 24.290 1.00 57.16 283 TYR A CA 1
ATOM 2313 C C . TYR A 1 283 ? -47.322 -49.249 25.719 1.00 57.16 283 TYR A C 1
ATOM 2315 O O . TYR A 1 283 ? -48.053 -49.061 26.686 1.00 57.16 283 TYR A O 1
ATOM 2323 N N . GLY A 1 284 ? -46.071 -49.698 25.835 1.00 61.00 284 GLY A N 1
ATOM 2324 C CA . GLY A 1 284 ? -45.358 -49.771 27.107 1.00 61.00 284 GLY A CA 1
ATOM 2325 C C . GLY A 1 284 ? -45.149 -48.376 27.700 1.00 61.00 284 GLY A C 1
ATOM 2326 O O . GLY A 1 284 ? -44.692 -47.460 27.014 1.00 61.00 284 GLY A O 1
ATOM 2327 N N . GLU A 1 285 ? -45.498 -48.225 28.974 1.00 63.00 285 GLU A N 1
ATOM 2328 C CA . GLU A 1 285 ? -45.381 -46.976 29.722 1.00 63.00 285 GLU A CA 1
ATOM 2329 C C . GLU A 1 285 ? -43.918 -46.497 29.843 1.00 63.00 285 GLU A C 1
ATOM 2331 O O . GLU A 1 285 ? -43.003 -47.302 30.062 1.00 63.00 285 GLU A O 1
ATOM 2336 N N . PRO A 1 286 ? -43.661 -45.180 29.742 1.00 66.69 286 PRO A N 1
ATOM 2337 C CA . PRO A 1 286 ? -42.327 -44.622 29.919 1.00 66.69 286 PRO A CA 1
ATOM 2338 C C . PRO A 1 286 ? -41.900 -44.630 31.397 1.00 66.69 286 PRO A C 1
ATOM 2340 O O . PRO A 1 286 ? -42.571 -44.077 32.267 1.00 66.69 286 PRO A O 1
ATOM 2343 N N . LYS A 1 287 ? -40.725 -45.213 31.676 1.00 67.25 287 LYS A N 1
ATOM 2344 C CA . LYS A 1 287 ? -40.080 -45.176 33.000 1.00 67.25 287 LYS A CA 1
ATOM 2345 C C . LYS A 1 287 ? -39.715 -43.738 33.412 1.00 67.25 287 LYS A C 1
ATOM 2347 O O . LYS A 1 287 ? -39.122 -43.020 32.604 1.00 67.25 287 LYS A O 1
ATOM 2352 N N . PRO A 1 288 ? -39.968 -43.338 34.672 1.00 69.00 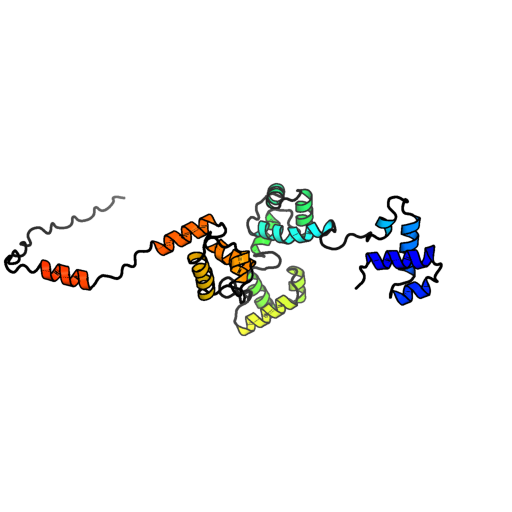288 PRO A N 1
ATOM 2353 C CA . PRO A 1 288 ? -39.608 -42.013 35.166 1.00 69.00 288 PRO A CA 1
ATOM 2354 C C . PRO A 1 288 ? -38.090 -41.852 35.397 1.00 69.00 288 PRO A C 1
ATOM 2356 O O . PRO A 1 288 ? -37.391 -42.833 35.680 1.00 69.00 288 PRO A O 1
ATOM 2359 N N . PRO A 1 289 ? -37.564 -40.615 35.293 1.00 71.38 289 PRO A N 1
ATOM 2360 C CA . PRO A 1 289 ? -36.141 -40.321 35.441 1.00 71.38 289 PRO A CA 1
ATOM 2361 C C . PRO A 1 289 ? -35.674 -40.380 36.905 1.00 71.38 289 PRO A C 1
ATOM 2363 O O . PRO A 1 289 ? -36.340 -39.877 37.808 1.00 71.38 289 PRO A O 1
ATOM 2366 N N . ARG A 1 290 ? -34.490 -40.970 37.129 1.00 67.50 290 ARG A N 1
ATOM 2367 C CA . ARG A 1 290 ? -33.793 -40.990 38.427 1.00 67.50 290 ARG A CA 1
ATOM 2368 C C . ARG A 1 290 ? -33.246 -39.602 38.765 1.00 67.50 290 ARG A C 1
ATOM 2370 O O . ARG A 1 290 ? -32.512 -39.022 37.967 1.00 67.50 290 ARG A O 1
ATOM 2377 N N . LEU A 1 291 ? -33.572 -39.118 39.960 1.00 66.06 291 LEU A N 1
ATOM 2378 C CA . LEU A 1 291 ? -32.968 -37.934 40.568 1.00 66.06 291 LEU A CA 1
ATOM 2379 C C . LEU A 1 291 ? -31.528 -38.246 41.001 1.00 66.06 291 LEU A C 1
ATOM 2381 O O . LEU A 1 291 ? -31.251 -39.334 41.503 1.00 66.06 291 LEU A O 1
ATOM 2385 N N . ALA A 1 292 ? -30.625 -37.296 40.760 1.00 66.06 292 ALA A N 1
ATOM 2386 C CA . ALA A 1 292 ? -29.226 -37.366 41.157 1.00 66.06 292 ALA A CA 1
ATOM 2387 C C . ALA A 1 292 ? -29.075 -36.960 42.630 1.00 66.06 292 ALA A C 1
ATOM 2389 O O . ALA A 1 292 ? -29.596 -35.923 43.040 1.00 66.06 292 ALA A O 1
ATOM 2390 N N . GLU A 1 293 ? -28.369 -37.787 43.398 1.00 66.62 293 GLU A N 1
ATOM 2391 C CA . GLU A 1 293 ? -27.953 -37.490 44.768 1.00 66.62 293 GLU A CA 1
ATOM 2392 C C . GLU A 1 293 ? -26.768 -36.510 44.768 1.00 66.62 293 GLU A C 1
ATOM 2394 O O . GLU A 1 293 ? -25.940 -36.506 43.853 1.00 66.62 293 GLU A O 1
ATOM 2399 N N . THR A 1 294 ? -26.780 -35.650 45.785 1.00 71.06 294 THR A N 1
ATOM 2400 C CA . THR A 1 294 ? -25.874 -34.529 46.088 1.00 71.06 294 THR A CA 1
ATOM 2401 C C . THR A 1 294 ? -24.459 -34.937 46.455 1.00 71.06 294 THR A C 1
ATOM 2403 O O . THR A 1 294 ? -24.328 -35.927 47.208 1.00 71.06 294 THR A O 1
#

Foldseek 3Di:
DDDQLRLLVVLLCCCPVVVDDLVVSCVVSVHDSVVNVQLN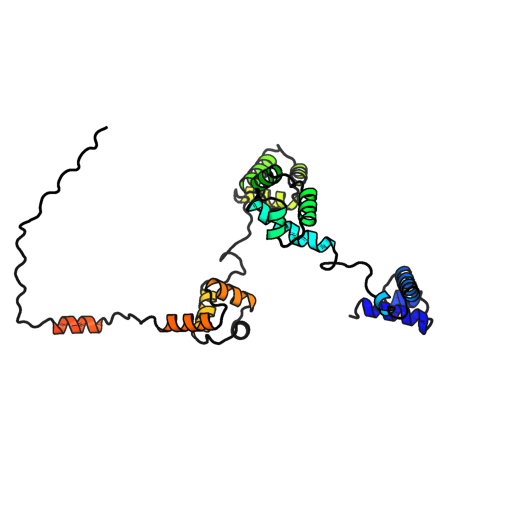VLLVPDPPVCSSVSSPDPQDDDCRHPCNVLVVCLQVLQQVLLVPLQDDLVVSCVVSVHDSVSSCVSCVVVVSNDSVSSVVSNQAANGDLHGDQVVLLVLLVCVVVVVDDLVVVCVVSVHDSVLNVVQNVCCVVPVGRDDPCDDAPRHPPHDDPVRLVVLLVVLLVPLQDALVRSVVVDVDDSVNSCVSCVVVVSNDSVSSVVSSVVVVPPPPPPVPVVVVVVVVVVVPPVPDDDDDDDDPDDPDDDDDDDDDDD